Protein AF-A0A1Q3HUP7-F1 (afdb_monomer)

Secondary structure (DSSP, 8-state):
----------SSSSSSSS--------------HHHHHHHHHHHHHHHHHHHHHHHHHHHHHHHHHT----S---------PPPPGGGSBPTTTSSB--SHHHHHHS-SSTT--S-HHHHHHHHHHHHHHHHHS--S-TTSTT---HHHHTTS-HHHHHHHHHHHHHHHHHHHHHHHHHHTTSPPTTHHHHHHHHHHHHHHHHHHHHHHTSTT-TTS--

Mean predicted aligned error: 17.46 Å

Foldseek 3Di:
DDDDDDDDDDDPPPPPPPDPPDPPDPPPPDDPVVVVVVVVVVVVVVVVVVVVVVVVVVVVVVVVVPDDDDDDDPPPPPPPPPDDQQPDAQPVPRHGDDDQCSQQVGDPFPQWDGGNVVLVVLVVVLVVLVVPQDAQDPVCRPDPDPVSLLPRALVSLVSNLVSLVVSLVSLQVCCCNTRVVDADDCRVVVNVVSVVVSVVSVVSNCNCCDPPHPRHDD

Structure (mmCIF, N/CA/C/O backbone):
data_AF-A0A1Q3HUP7-F1
#
_entry.id   AF-A0A1Q3HUP7-F1
#
loop_
_atom_site.group_PDB
_atom_site.id
_atom_site.type_symbol
_atom_site.label_atom_id
_atom_site.label_alt_id
_atom_site.label_comp_id
_atom_site.label_asym_id
_atom_site.label_entity_id
_atom_site.label_seq_id
_atom_site.pdbx_PDB_ins_code
_atom_site.Cartn_x
_atom_site.Cartn_y
_atom_site.Cartn_z
_atom_site.occupancy
_atom_site.B_iso_or_equiv
_atom_site.auth_seq_id
_atom_site.auth_comp_id
_atom_site.auth_asym_id
_atom_site.auth_atom_id
_atom_site.pdbx_PDB_model_num
ATOM 1 N N . MET A 1 1 ? -22.821 -85.556 39.504 1.00 35.84 1 MET A N 1
ATOM 2 C CA . MET A 1 1 ? -22.571 -86.925 38.999 1.00 35.84 1 MET A CA 1
ATOM 3 C C . MET A 1 1 ? -22.785 -86.860 37.494 1.00 35.84 1 MET A C 1
ATOM 5 O O . MET A 1 1 ? -23.848 -86.398 37.120 1.00 35.84 1 MET A O 1
ATOM 9 N N . ALA A 1 2 ? -21.884 -87.173 36.571 1.00 37.31 2 ALA A N 1
ATOM 10 C CA . ALA A 1 2 ? -20.517 -87.689 36.554 1.00 37.31 2 ALA A CA 1
ATOM 11 C C . ALA A 1 2 ? -19.933 -87.253 35.179 1.00 37.31 2 ALA A C 1
ATOM 13 O O . ALA A 1 2 ? -20.685 -87.149 34.214 1.00 37.31 2 ALA A O 1
ATOM 14 N N . GLU A 1 3 ? -18.715 -86.711 35.124 1.00 45.28 3 GLU A N 1
ATOM 15 C CA . GLU A 1 3 ? -17.538 -87.293 34.440 1.00 45.28 3 GLU A CA 1
ATOM 16 C C . GLU A 1 3 ? -17.834 -88.238 33.261 1.00 45.28 3 GLU A C 1
ATOM 18 O O . GLU A 1 3 ? -18.535 -89.223 33.438 1.00 45.28 3 GLU A O 1
ATOM 23 N N . PHE A 1 4 ? -17.264 -87.951 32.080 1.00 39.00 4 PHE A N 1
ATOM 24 C CA . PHE A 1 4 ? -16.313 -88.819 31.357 1.00 39.00 4 PHE A CA 1
ATOM 25 C C . PHE A 1 4 ? -15.921 -88.175 30.006 1.00 39.00 4 PHE A C 1
ATOM 27 O O . PHE A 1 4 ? -16.734 -88.048 29.094 1.00 39.00 4 PHE A O 1
ATOM 34 N N . LEU A 1 5 ? -14.645 -87.794 29.868 1.00 51.97 5 LEU A N 1
ATOM 35 C CA . LEU A 1 5 ? -13.962 -87.724 28.565 1.00 51.97 5 LEU A CA 1
ATOM 36 C C . LEU A 1 5 ? -13.761 -89.161 28.046 1.00 51.97 5 LEU A C 1
ATOM 38 O O . LEU A 1 5 ? -13.628 -90.077 28.863 1.00 51.97 5 LEU A O 1
ATOM 42 N N . PRO A 1 6 ? -13.605 -89.371 26.725 1.00 51.69 6 PRO A N 1
ATOM 43 C CA . PRO A 1 6 ? -12.233 -89.630 26.280 1.00 51.69 6 PRO A CA 1
ATOM 44 C C . PRO A 1 6 ? -11.864 -89.148 24.860 1.00 51.69 6 PRO A C 1
ATOM 46 O O . PRO A 1 6 ? -12.624 -89.253 23.907 1.00 51.69 6 PRO A O 1
ATOM 49 N N . ARG A 1 7 ? -10.598 -88.711 24.763 1.00 54.69 7 ARG A N 1
ATOM 50 C CA . ARG A 1 7 ? -9.591 -89.021 23.724 1.00 54.69 7 ARG A CA 1
ATOM 51 C C . ARG A 1 7 ? -10.040 -89.092 22.256 1.00 54.69 7 ARG A C 1
ATOM 53 O O . ARG A 1 7 ? -10.449 -90.157 21.815 1.00 54.69 7 ARG A O 1
ATOM 60 N N . VAL A 1 8 ? -9.640 -88.086 21.469 1.00 50.94 8 VAL A N 1
ATOM 61 C CA . VAL A 1 8 ? -8.899 -88.314 20.210 1.00 50.94 8 VAL A CA 1
ATOM 62 C C . VAL A 1 8 ? -7.911 -87.156 19.974 1.00 50.94 8 VAL A C 1
ATOM 64 O O . VAL A 1 8 ? -8.276 -86.080 19.518 1.00 50.94 8 VAL A O 1
ATOM 67 N N . GLY A 1 9 ? -6.640 -87.371 20.303 1.00 47.38 9 GLY A N 1
ATOM 68 C CA . GLY A 1 9 ? -5.508 -86.840 19.527 1.00 47.38 9 GLY A CA 1
ATOM 69 C C . GLY A 1 9 ? -4.818 -88.046 18.867 1.00 47.38 9 GLY A C 1
ATOM 70 O O . GLY A 1 9 ? -5.096 -89.159 19.324 1.00 47.38 9 GLY A O 1
ATOM 71 N N . PRO A 1 10 ? -3.931 -87.915 17.856 1.00 54.53 10 PRO A N 1
ATOM 72 C CA . PRO A 1 10 ? -3.189 -86.727 17.426 1.00 54.53 10 PRO A CA 1
ATOM 73 C C . PRO A 1 10 ? -3.008 -86.663 15.882 1.00 54.53 10 PRO A C 1
ATOM 75 O O . PRO A 1 10 ? -2.106 -87.286 15.332 1.00 54.53 10 PRO A O 1
ATOM 78 N N . LEU A 1 11 ? -3.828 -85.901 15.152 1.00 49.84 11 LEU A N 1
ATOM 79 C CA . LEU A 1 11 ? -3.657 -85.717 13.691 1.00 49.84 11 LEU A CA 1
ATOM 80 C C . LEU A 1 11 ? -3.592 -84.243 13.261 1.00 49.84 11 LEU A C 1
ATOM 82 O O . LEU A 1 11 ? -3.769 -83.918 12.095 1.00 49.84 11 LEU A O 1
ATOM 86 N N . LEU A 1 12 ? -3.286 -83.345 14.203 1.00 53.88 12 LEU A N 1
ATOM 87 C CA . LEU A 1 12 ? -3.111 -81.906 13.955 1.00 53.88 12 LEU A CA 1
ATOM 88 C C . LEU A 1 12 ? -1.767 -81.376 14.489 1.00 53.88 12 LEU A C 1
ATOM 90 O O . LEU A 1 12 ? -1.659 -80.220 14.872 1.00 53.88 12 LEU A O 1
ATOM 94 N N . VAL A 1 13 ? -0.734 -82.225 14.531 1.00 54.22 13 VAL A N 1
ATOM 95 C CA . VAL A 1 13 ? 0.646 -81.820 14.891 1.00 54.22 13 VAL A CA 1
ATOM 96 C C . VAL A 1 13 ? 1.595 -81.876 13.676 1.00 54.22 13 VAL A C 1
ATOM 98 O O . VAL A 1 13 ? 2.718 -81.393 13.735 1.00 54.22 13 VAL A O 1
ATOM 101 N N . GLY A 1 14 ? 1.140 -82.391 12.527 1.00 51.12 14 GLY A N 1
ATOM 102 C CA . GLY A 1 14 ? 1.972 -82.565 11.325 1.00 51.12 14 GLY A CA 1
ATOM 103 C C . GLY A 1 14 ? 1.943 -81.427 10.296 1.00 51.12 14 GLY A C 1
ATOM 104 O O . GLY A 1 14 ? 2.691 -81.495 9.330 1.00 51.12 14 GLY A O 1
ATOM 105 N N . LEU A 1 15 ? 1.105 -80.394 10.465 1.00 50.06 15 LEU A N 1
ATOM 106 C CA . LEU A 1 15 ? 0.883 -79.359 9.433 1.00 50.06 15 LEU A CA 1
ATOM 107 C C . LEU A 1 15 ? 1.392 -77.953 9.805 1.00 50.06 15 LEU A C 1
ATOM 109 O O . LEU A 1 15 ? 1.093 -76.989 9.111 1.00 50.06 15 LEU A O 1
ATOM 113 N N . VAL A 1 16 ? 2.185 -77.838 10.878 1.00 54.28 16 VAL A N 1
ATOM 114 C CA . VAL A 1 16 ? 2.839 -76.582 11.314 1.00 54.28 16 VAL A CA 1
ATOM 115 C C . VAL A 1 16 ? 4.356 -76.592 11.036 1.00 54.28 16 VAL A C 1
ATOM 117 O O . VAL A 1 16 ? 5.018 -75.570 11.157 1.00 54.28 16 VAL A O 1
ATOM 120 N N . LEU A 1 17 ? 4.923 -77.719 10.583 1.00 54.28 17 LEU A N 1
ATOM 121 C CA . LEU A 1 17 ? 6.371 -77.881 10.352 1.00 54.28 17 LEU A CA 1
ATOM 122 C C . LEU A 1 17 ? 6.819 -77.724 8.885 1.00 54.28 17 LEU A C 1
ATOM 124 O O . LEU A 1 17 ? 7.957 -78.046 8.561 1.00 54.28 17 LEU A O 1
ATOM 128 N N . LEU A 1 18 ? 5.957 -77.225 7.993 1.00 54.12 18 LEU A N 1
ATOM 129 C CA . LEU A 1 18 ? 6.288 -77.014 6.571 1.00 54.12 18 LEU A CA 1
ATOM 130 C C . LEU A 1 18 ? 6.052 -75.578 6.081 1.00 54.12 18 LEU A C 1
ATOM 132 O O . LEU A 1 18 ? 5.969 -75.344 4.878 1.00 54.12 18 LEU A O 1
ATOM 136 N N . TYR A 1 19 ? 6.002 -74.605 6.993 1.00 47.22 19 TYR A N 1
ATOM 137 C CA . TYR A 1 19 ? 6.124 -73.197 6.625 1.00 47.22 19 TYR A CA 1
ATOM 138 C C . TYR A 1 19 ? 7.375 -72.616 7.289 1.00 47.22 19 TYR A C 1
ATOM 140 O O . TYR A 1 19 ? 7.382 -72.426 8.507 1.00 47.22 19 TYR A O 1
ATOM 148 N N . PRO A 1 20 ? 8.463 -72.360 6.545 1.00 48.91 20 PRO A N 1
ATOM 149 C CA . PRO A 1 20 ? 9.558 -71.578 7.082 1.00 48.91 20 PRO A CA 1
ATOM 150 C C . PRO A 1 20 ? 9.054 -70.144 7.282 1.00 48.91 20 PRO A C 1
ATOM 152 O O . PRO A 1 20 ? 8.960 -69.358 6.342 1.00 48.91 20 PRO A O 1
ATOM 155 N N . SER A 1 21 ? 8.732 -69.798 8.526 1.00 51.31 21 SER A N 1
ATOM 156 C CA . SER A 1 21 ? 8.650 -68.414 8.993 1.00 51.31 21 SER A CA 1
ATOM 157 C C . SER A 1 21 ? 10.051 -67.804 8.960 1.00 51.31 21 SER A C 1
ATOM 159 O O . SER A 1 21 ? 10.708 -67.712 9.989 1.00 51.31 21 SER A O 1
ATOM 161 N N . SER A 1 22 ? 10.550 -67.456 7.773 1.00 49.75 22 SER A N 1
ATOM 162 C CA . SER A 1 22 ? 11.742 -66.619 7.638 1.00 49.75 22 SER A CA 1
ATOM 163 C C . SER A 1 22 ? 11.848 -66.028 6.233 1.00 49.75 22 SER A C 1
ATOM 165 O O . SER A 1 22 ? 12.535 -66.545 5.358 1.00 49.75 22 SER A O 1
ATOM 167 N N . THR A 1 23 ? 11.179 -64.896 6.030 1.00 49.72 23 THR A N 1
ATOM 168 C CA . THR A 1 23 ? 11.645 -63.864 5.092 1.00 49.72 23 THR A CA 1
ATOM 169 C C . THR A 1 23 ? 11.880 -62.561 5.853 1.00 49.72 23 THR A C 1
ATOM 171 O O . THR A 1 23 ? 11.520 -61.486 5.389 1.00 49.72 23 THR A O 1
ATOM 174 N N . ALA A 1 24 ? 12.460 -62.647 7.052 1.00 52.00 24 ALA A N 1
ATOM 175 C CA . ALA A 1 24 ? 13.285 -61.557 7.545 1.00 52.00 24 ALA A CA 1
ATOM 176 C C . ALA A 1 24 ? 14.653 -61.769 6.887 1.00 52.00 24 ALA A C 1
ATOM 178 O O . ALA A 1 24 ? 15.444 -62.606 7.321 1.00 52.00 24 ALA A O 1
ATOM 179 N N . GLY A 1 25 ? 14.871 -61.105 5.748 1.00 47.88 25 GLY A N 1
ATOM 180 C CA . GLY A 1 25 ? 16.223 -60.942 5.219 1.00 47.88 25 GLY A CA 1
ATOM 181 C C . GLY A 1 25 ? 17.093 -60.230 6.262 1.00 47.88 25 GLY A C 1
ATOM 182 O O . GLY A 1 25 ? 16.542 -59.650 7.198 1.00 47.88 25 GLY A O 1
ATOM 183 N N . PRO A 1 26 ? 18.430 -60.275 6.142 1.00 53.97 26 PRO A N 1
ATOM 184 C CA . PRO A 1 26 ? 19.286 -59.500 7.028 1.00 53.97 26 PRO A CA 1
ATOM 185 C C . PRO A 1 26 ? 18.821 -58.047 6.943 1.00 53.97 26 PRO A C 1
ATOM 187 O O . PRO A 1 26 ? 18.838 -57.476 5.852 1.00 53.97 26 PRO A O 1
ATOM 190 N N . ASP A 1 27 ? 18.326 -57.505 8.058 1.00 51.56 27 ASP A N 1
ATOM 191 C CA . ASP A 1 27 ? 18.015 -56.088 8.196 1.00 51.56 27 ASP A CA 1
ATOM 192 C C . ASP A 1 27 ? 19.341 -55.378 7.938 1.00 51.56 27 ASP A C 1
ATOM 194 O O . ASP A 1 27 ? 20.262 -55.384 8.756 1.00 51.56 27 ASP A O 1
ATOM 198 N N . ILE A 1 28 ? 19.518 -54.929 6.698 1.00 52.31 28 ILE A N 1
ATOM 199 C CA . ILE A 1 28 ? 20.653 -54.110 6.337 1.00 52.31 28 ILE A CA 1
ATOM 200 C C . ILE A 1 28 ? 20.414 -52.839 7.137 1.00 52.31 28 ILE A C 1
ATOM 202 O O . ILE A 1 28 ? 19.410 -52.170 6.897 1.00 52.31 28 ILE A O 1
ATOM 206 N N . ASP A 1 29 ? 21.332 -52.527 8.052 1.00 60.12 29 ASP A N 1
ATOM 207 C CA . ASP A 1 29 ? 21.513 -51.234 8.728 1.00 60.12 29 ASP A CA 1
ATOM 208 C C . ASP A 1 29 ? 21.791 -50.134 7.677 1.00 60.12 29 ASP A C 1
ATOM 210 O O . ASP A 1 29 ? 22.830 -49.473 7.628 1.00 60.12 29 ASP A O 1
ATOM 214 N N . ARG A 1 30 ? 20.883 -49.992 6.714 1.00 62.62 30 ARG A N 1
ATOM 215 C CA . ARG A 1 30 ? 20.964 -49.057 5.611 1.00 62.62 30 ARG A CA 1
ATOM 216 C C . ARG A 1 30 ? 20.338 -47.787 6.129 1.00 62.62 30 ARG A C 1
ATOM 218 O O . ARG A 1 30 ? 19.116 -47.658 6.181 1.00 62.62 30 ARG A O 1
ATOM 225 N N . ARG A 1 31 ? 21.208 -46.853 6.514 1.00 70.44 31 ARG A N 1
ATOM 226 C CA . ARG A 1 31 ? 20.829 -45.455 6.693 1.00 70.44 31 ARG A CA 1
ATOM 227 C C . ARG A 1 31 ? 20.019 -45.045 5.458 1.00 70.44 31 ARG A C 1
ATOM 229 O O . ARG A 1 31 ? 20.527 -45.184 4.343 1.00 70.44 31 ARG A O 1
ATOM 236 N N . PRO A 1 32 ? 18.756 -44.628 5.620 1.00 80.50 32 PRO A N 1
ATOM 237 C CA . PRO A 1 32 ? 17.967 -44.207 4.480 1.00 80.50 32 PRO A CA 1
ATOM 238 C C . PRO A 1 32 ? 18.632 -43.004 3.807 1.00 80.50 32 PRO A C 1
ATOM 240 O O . PRO A 1 32 ? 19.025 -42.062 4.493 1.00 80.50 32 PRO A O 1
ATOM 243 N N . GLU A 1 33 ? 18.712 -43.005 2.478 1.00 74.62 33 GLU A N 1
ATOM 244 C CA . GLU A 1 33 ? 19.382 -41.941 1.706 1.00 74.62 33 GLU A CA 1
ATOM 245 C C . GLU A 1 33 ? 18.797 -40.543 1.980 1.00 74.62 33 GLU A C 1
ATOM 247 O O . GLU A 1 33 ? 19.494 -39.536 1.878 1.00 74.62 33 GLU A O 1
ATOM 252 N N . TRP A 1 34 ? 17.530 -40.463 2.408 1.00 79.75 34 TRP A N 1
ATOM 253 C CA . TRP A 1 34 ? 16.906 -39.196 2.800 1.00 79.75 34 TRP A CA 1
ATOM 254 C C . TRP A 1 34 ? 17.557 -38.560 4.035 1.00 79.75 34 TRP A C 1
ATOM 256 O O . TRP A 1 34 ? 17.508 -37.342 4.172 1.00 79.75 34 TRP A O 1
ATOM 266 N N . VAL A 1 35 ? 18.183 -39.347 4.916 1.00 81.12 35 VAL A N 1
ATOM 267 C CA . VAL A 1 35 ? 18.869 -38.830 6.109 1.00 81.12 35 VAL A CA 1
ATOM 268 C C . VAL A 1 35 ? 20.184 -38.147 5.721 1.00 81.12 35 VAL A C 1
ATOM 270 O O . VAL A 1 35 ? 20.564 -37.147 6.329 1.00 81.12 35 VAL A O 1
ATOM 273 N N . ASP A 1 36 ? 20.876 -38.658 4.700 1.00 81.00 36 ASP A N 1
ATOM 274 C CA . ASP A 1 36 ? 22.053 -37.997 4.126 1.00 81.00 36 ASP A CA 1
ATOM 275 C C . ASP A 1 36 ? 21.637 -36.733 3.359 1.00 81.00 36 ASP A C 1
ATOM 277 O O . ASP A 1 36 ? 22.177 -35.656 3.609 1.00 81.00 36 ASP A O 1
ATOM 281 N N . ALA A 1 37 ? 20.587 -36.822 2.535 1.00 78.25 37 ALA A N 1
ATOM 282 C CA . ALA A 1 37 ? 20.042 -35.675 1.805 1.00 78.25 37 ALA A CA 1
ATOM 283 C C . ALA A 1 37 ? 19.541 -34.552 2.735 1.00 78.25 37 ALA A C 1
ATOM 285 O O . ALA A 1 37 ? 19.707 -33.368 2.436 1.00 78.25 37 ALA A O 1
ATOM 286 N N . GLN A 1 38 ? 18.957 -34.904 3.883 1.00 84.00 38 GLN A N 1
ATOM 287 C CA . GLN A 1 38 ? 18.556 -33.935 4.899 1.00 84.00 38 GLN A CA 1
ATOM 288 C C . GLN A 1 38 ? 19.772 -33.246 5.531 1.00 84.00 38 GLN A C 1
ATOM 290 O O . GLN A 1 38 ? 19.764 -32.025 5.689 1.00 84.00 38 GLN A O 1
ATOM 295 N N . GLY A 1 39 ? 20.829 -34.001 5.843 1.00 82.56 39 GLY A N 1
ATOM 296 C CA . GLY A 1 39 ? 22.074 -33.437 6.365 1.00 82.56 39 GLY A CA 1
ATOM 297 C C . GLY A 1 39 ? 22.732 -32.460 5.387 1.00 82.56 39 GLY A C 1
ATOM 298 O O . GLY A 1 39 ? 23.178 -31.387 5.790 1.00 82.56 39 GLY A O 1
ATOM 299 N N . GLU A 1 40 ? 22.733 -32.783 4.092 1.00 89.56 40 GLU A N 1
ATOM 300 C CA . GLU A 1 40 ? 23.235 -31.884 3.046 1.00 89.56 40 GLU A CA 1
ATOM 301 C C . GLU A 1 40 ? 22.392 -30.610 2.908 1.00 89.56 40 GLU A C 1
ATOM 303 O O . GLU A 1 40 ? 22.936 -29.521 2.720 1.00 89.56 40 GLU A O 1
ATOM 308 N N . TYR A 1 41 ? 21.067 -30.720 3.024 1.00 81.06 41 TYR A N 1
ATOM 309 C CA . TYR A 1 41 ? 20.173 -29.564 2.993 1.00 81.06 41 TYR A CA 1
ATOM 310 C C . TYR A 1 41 ? 20.406 -28.632 4.190 1.00 81.06 41 TYR A C 1
ATOM 312 O O . TYR A 1 41 ? 20.529 -27.418 4.022 1.00 81.06 41 TYR A O 1
ATOM 320 N N . GLU A 1 42 ? 20.541 -29.193 5.392 1.00 89.00 42 GLU A N 1
ATOM 321 C CA . GLU A 1 42 ? 20.861 -28.430 6.601 1.00 89.00 42 GLU A CA 1
ATOM 322 C C . GLU A 1 42 ? 22.248 -27.771 6.520 1.00 89.00 42 GLU A C 1
ATOM 324 O O . GLU A 1 42 ? 22.413 -26.637 6.975 1.00 89.00 42 GLU A O 1
ATOM 329 N N . ALA A 1 43 ? 23.230 -28.429 5.894 1.00 91.50 43 ALA A N 1
ATOM 330 C CA . ALA A 1 43 ? 24.548 -27.848 5.646 1.00 91.50 43 ALA A CA 1
ATOM 331 C C . ALA A 1 43 ? 24.477 -26.637 4.700 1.00 91.50 43 ALA A C 1
ATOM 333 O O . ALA A 1 43 ? 25.031 -25.586 5.020 1.00 91.50 43 ALA A O 1
ATOM 334 N N . ARG A 1 44 ? 23.724 -26.737 3.595 1.00 89.06 44 ARG A N 1
ATOM 335 C CA . ARG A 1 44 ? 23.509 -25.610 2.665 1.00 89.06 44 ARG A CA 1
ATOM 336 C C . ARG A 1 44 ? 22.788 -24.442 3.331 1.00 89.06 44 ARG A C 1
ATOM 338 O O . ARG A 1 44 ? 23.134 -23.291 3.095 1.00 89.06 44 ARG A O 1
ATOM 345 N N . LEU A 1 45 ? 21.805 -24.716 4.191 1.00 88.12 45 LEU A N 1
ATOM 346 C CA . LEU A 1 45 ? 21.124 -23.659 4.944 1.00 88.12 45 LEU A CA 1
ATOM 347 C C . LEU A 1 45 ? 22.069 -22.923 5.901 1.00 88.12 45 LEU A C 1
ATOM 349 O O . LEU A 1 45 ? 21.942 -21.710 6.064 1.00 88.12 45 LEU A O 1
ATOM 353 N N . ARG A 1 46 ? 23.022 -23.629 6.522 1.00 89.81 46 ARG A N 1
ATOM 354 C CA . ARG A 1 46 ? 24.049 -22.993 7.362 1.00 89.81 46 ARG A CA 1
ATOM 355 C C . ARG A 1 46 ? 25.004 -22.134 6.544 1.00 89.81 46 ARG A C 1
ATOM 357 O O . ARG A 1 46 ? 25.269 -21.011 6.956 1.00 89.81 46 ARG A O 1
ATOM 364 N N . GLU A 1 47 ? 25.448 -22.624 5.391 1.00 91.88 47 GLU A N 1
ATOM 365 C CA . GLU A 1 47 ? 26.304 -21.873 4.467 1.00 91.88 47 GLU A CA 1
ATOM 366 C C . GLU A 1 47 ? 25.629 -20.568 4.017 1.00 91.88 47 GLU A C 1
ATOM 368 O O . GLU A 1 47 ? 26.200 -19.491 4.169 1.00 91.88 47 GLU A O 1
ATOM 373 N N . VAL A 1 48 ? 24.359 -20.634 3.600 1.00 91.06 48 VAL A N 1
ATOM 374 C CA . VAL A 1 48 ? 23.566 -19.447 3.230 1.00 91.06 48 VAL A CA 1
ATOM 375 C C . VAL A 1 48 ? 23.396 -18.485 4.412 1.00 91.06 48 VAL A C 1
ATOM 377 O O . VAL A 1 48 ? 23.467 -17.268 4.243 1.00 91.06 48 VAL A O 1
ATOM 380 N N . ALA A 1 49 ? 23.187 -18.997 5.628 1.00 88.12 49 ALA A N 1
ATOM 381 C CA . ALA A 1 49 ? 23.062 -18.162 6.824 1.00 88.12 49 ALA A CA 1
ATOM 382 C C . ALA A 1 49 ? 24.387 -17.491 7.235 1.00 88.12 49 ALA A C 1
ATOM 384 O O . ALA A 1 49 ? 24.383 -16.425 7.856 1.00 88.12 49 ALA A O 1
ATOM 385 N N . GLU A 1 50 ? 25.529 -18.104 6.934 1.00 91.81 50 GLU A N 1
ATOM 386 C CA . GLU A 1 50 ? 26.854 -17.511 7.134 1.00 91.81 50 GLU A CA 1
ATOM 387 C C . GLU A 1 50 ? 27.171 -16.474 6.057 1.00 91.81 50 GLU A C 1
ATOM 389 O O . GLU A 1 50 ? 27.628 -15.380 6.386 1.00 91.81 50 GLU A O 1
ATOM 394 N N . GLU A 1 51 ? 26.838 -16.756 4.798 1.00 87.50 51 GLU A N 1
ATOM 395 C CA . GLU A 1 51 ? 26.985 -15.806 3.695 1.00 87.50 51 GLU A CA 1
ATOM 396 C C . GLU A 1 51 ? 26.110 -14.563 3.910 1.00 87.50 51 GLU A C 1
ATOM 398 O O . GLU A 1 51 ? 26.592 -13.436 3.804 1.00 87.50 51 GLU A O 1
ATOM 403 N N . SER A 1 52 ? 24.856 -14.750 4.335 1.00 77.62 52 SER A N 1
ATOM 404 C CA . SER A 1 52 ? 23.960 -13.644 4.686 1.00 77.62 52 SER A CA 1
ATOM 405 C C . SER A 1 52 ? 24.493 -12.805 5.848 1.00 77.62 52 SER A C 1
ATOM 407 O O . SER A 1 52 ? 24.333 -11.586 5.825 1.00 77.62 52 SER A O 1
ATOM 409 N N . ARG A 1 53 ? 25.117 -13.424 6.861 1.00 86.81 53 ARG A N 1
ATOM 410 C CA . ARG A 1 53 ? 25.747 -12.691 7.973 1.00 86.81 53 ARG A CA 1
ATOM 411 C C . ARG A 1 53 ? 26.954 -11.894 7.507 1.00 86.81 53 ARG A C 1
ATOM 413 O O . ARG A 1 53 ? 27.066 -10.724 7.846 1.00 86.81 53 ARG A O 1
ATOM 420 N N . ARG A 1 54 ? 27.809 -12.493 6.680 1.00 88.75 54 ARG A N 1
ATOM 421 C CA . ARG A 1 54 ? 28.971 -11.811 6.107 1.00 88.75 54 ARG A CA 1
ATOM 422 C C . ARG A 1 54 ? 28.559 -10.607 5.259 1.00 88.75 54 ARG A C 1
ATOM 424 O O . ARG A 1 54 ? 29.191 -9.561 5.340 1.00 88.75 54 ARG A O 1
ATOM 431 N N . LEU A 1 55 ? 27.489 -10.750 4.482 1.00 84.50 55 LEU A N 1
ATOM 432 C CA . LEU A 1 55 ? 26.961 -9.679 3.641 1.00 84.50 55 LEU A CA 1
ATOM 433 C C . LEU A 1 55 ? 26.330 -8.552 4.477 1.00 84.50 55 LEU A C 1
ATOM 435 O O . LEU A 1 55 ? 26.488 -7.384 4.135 1.00 84.50 55 LEU A O 1
ATOM 439 N N . MET A 1 56 ? 25.690 -8.886 5.604 1.00 78.88 56 MET A N 1
ATOM 440 C CA . MET A 1 56 ? 25.230 -7.899 6.591 1.00 78.88 56 MET A CA 1
ATOM 441 C C . MET A 1 56 ? 26.394 -7.149 7.245 1.00 78.88 56 MET A C 1
ATOM 443 O O . MET A 1 56 ? 26.355 -5.927 7.306 1.00 78.88 56 MET A O 1
ATOM 447 N N . GLU A 1 57 ? 27.453 -7.842 7.669 1.00 84.62 57 GLU A N 1
ATOM 448 C CA . GLU A 1 57 ? 28.644 -7.199 8.248 1.00 84.62 57 GLU A CA 1
ATOM 449 C C . GLU A 1 57 ? 29.370 -6.290 7.240 1.00 84.62 57 GLU A C 1
ATOM 451 O O . GLU A 1 57 ? 29.907 -5.245 7.608 1.00 84.62 57 GLU A O 1
ATOM 456 N N . GLU A 1 58 ? 29.399 -6.667 5.958 1.00 78.31 58 GLU A N 1
ATOM 457 C CA . GLU A 1 58 ? 29.974 -5.842 4.890 1.00 78.31 58 GLU A CA 1
ATOM 458 C C . GLU A 1 58 ? 29.116 -4.602 4.598 1.00 78.31 58 GLU A C 1
ATOM 460 O O . GLU A 1 58 ? 29.661 -3.512 4.409 1.00 78.31 58 GLU A O 1
ATOM 465 N N . PHE A 1 59 ? 27.788 -4.747 4.623 1.00 73.62 59 PHE A N 1
ATOM 466 C CA . PHE A 1 59 ? 26.848 -3.634 4.496 1.00 73.62 59 PHE A CA 1
ATOM 467 C C . PHE A 1 59 ? 26.954 -2.658 5.678 1.00 73.62 59 PHE A C 1
ATOM 469 O O . PHE A 1 59 ? 27.084 -1.456 5.463 1.00 73.62 59 PHE A O 1
ATOM 476 N N . GLU A 1 60 ? 26.990 -3.163 6.914 1.00 70.88 60 GLU A N 1
ATOM 477 C CA . GLU A 1 60 ? 27.172 -2.349 8.126 1.00 70.88 60 GLU A CA 1
ATOM 478 C C . GLU A 1 60 ? 28.523 -1.618 8.127 1.00 70.8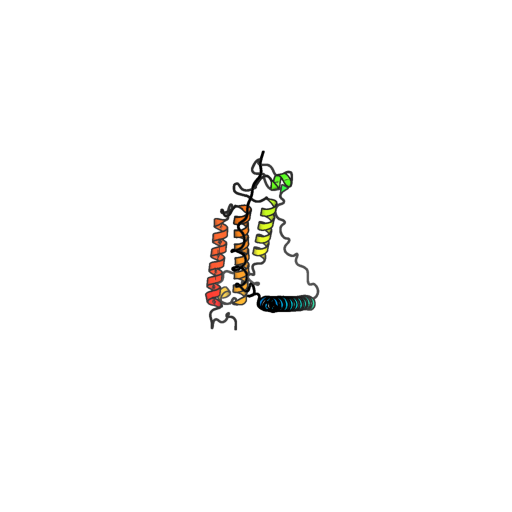8 60 GLU A C 1
ATOM 480 O O . GLU A 1 60 ? 28.610 -0.460 8.536 1.00 70.88 60 GLU A O 1
ATOM 485 N N . ARG A 1 61 ? 29.590 -2.255 7.624 1.00 69.19 61 ARG A N 1
ATOM 486 C CA . ARG A 1 61 ? 30.898 -1.603 7.479 1.00 69.19 61 ARG A CA 1
ATOM 487 C C . ARG A 1 61 ? 30.871 -0.486 6.438 1.00 69.19 61 ARG A C 1
ATOM 489 O O . ARG A 1 61 ? 31.442 0.567 6.698 1.00 69.19 61 ARG A O 1
ATOM 496 N N . GLN A 1 62 ? 30.212 -0.691 5.295 1.00 58.00 62 GLN A N 1
ATOM 497 C CA . GLN A 1 62 ? 30.030 0.370 4.296 1.00 58.00 62 GLN A CA 1
ATOM 498 C C . GLN A 1 62 ? 29.223 1.542 4.863 1.00 58.00 62 GLN A C 1
ATOM 500 O O . GLN A 1 62 ? 29.592 2.689 4.636 1.00 58.00 62 GLN A O 1
ATOM 505 N N . GLU A 1 63 ? 28.178 1.273 5.649 1.00 55.31 63 GLU A N 1
ATOM 506 C CA . GLU A 1 63 ? 27.397 2.322 6.311 1.00 55.31 63 GLU A CA 1
ATOM 507 C C . GLU A 1 63 ? 28.235 3.109 7.335 1.00 55.31 63 GLU A C 1
ATOM 509 O O . GLU A 1 63 ? 28.112 4.328 7.424 1.00 55.31 63 GLU A O 1
ATOM 514 N N . ALA A 1 64 ? 29.131 2.439 8.067 1.00 58.03 64 ALA A N 1
ATOM 515 C CA . ALA A 1 64 ? 30.014 3.076 9.045 1.00 58.03 64 ALA A CA 1
ATOM 516 C C . ALA A 1 64 ? 31.188 3.855 8.415 1.00 58.03 64 ALA A C 1
ATOM 518 O O . ALA A 1 64 ? 31.670 4.819 9.012 1.00 58.03 64 ALA A O 1
ATOM 519 N N . GLU A 1 65 ? 31.664 3.448 7.236 1.00 54.56 65 GLU A N 1
ATOM 520 C CA . GLU A 1 65 ? 32.794 4.081 6.541 1.00 54.56 65 GLU A CA 1
ATOM 521 C C . GLU A 1 65 ? 32.363 5.291 5.686 1.00 54.56 65 GLU A C 1
ATOM 523 O O . GLU A 1 65 ? 33.170 6.189 5.452 1.00 54.56 65 GLU A O 1
ATOM 528 N N . ASP A 1 66 ? 31.078 5.387 5.318 1.00 47.00 66 ASP A N 1
ATOM 529 C CA . ASP A 1 66 ? 30.490 6.534 4.597 1.00 47.00 66 ASP A CA 1
ATOM 530 C C . ASP A 1 66 ? 29.934 7.635 5.540 1.00 47.00 66 ASP A C 1
ATOM 532 O O . ASP A 1 66 ? 29.227 8.557 5.118 1.00 47.00 66 ASP A O 1
ATOM 536 N N . VAL A 1 67 ? 30.273 7.584 6.838 1.00 44.38 67 VAL A N 1
ATOM 537 C CA . VAL A 1 67 ? 29.936 8.630 7.821 1.00 44.38 67 VAL A CA 1
ATOM 538 C C . VAL A 1 67 ? 30.872 9.834 7.659 1.00 44.38 67 VAL A C 1
ATOM 540 O O . VAL A 1 67 ? 31.916 9.955 8.301 1.00 44.38 67 VAL A O 1
ATOM 543 N N . VAL A 1 68 ? 30.467 10.775 6.809 1.00 43.88 68 VAL A N 1
ATOM 544 C CA . VAL A 1 68 ? 30.972 12.157 6.810 1.00 43.88 68 VAL A CA 1
ATOM 545 C C . VAL A 1 68 ? 30.385 12.899 8.033 1.00 43.88 68 VAL A C 1
ATOM 547 O O . VAL A 1 68 ? 29.189 12.749 8.289 1.00 43.88 68 VAL A O 1
ATOM 550 N N . PRO A 1 69 ? 31.152 13.704 8.804 1.00 50.75 69 PRO A N 1
ATOM 551 C CA . PRO A 1 69 ? 30.635 14.324 10.023 1.00 50.75 69 PRO A CA 1
ATOM 552 C C . PRO A 1 69 ? 29.660 15.477 9.736 1.00 50.75 69 PRO A C 1
ATOM 554 O O . PRO A 1 69 ? 30.012 16.434 9.048 1.00 50.75 69 PRO A O 1
ATOM 557 N N . ASP A 1 70 ? 28.467 15.347 10.321 1.00 47.94 70 ASP A N 1
ATOM 558 C CA . ASP A 1 70 ? 27.479 16.358 10.737 1.00 47.94 70 ASP A CA 1
ATOM 559 C C . ASP A 1 70 ? 27.481 17.716 9.998 1.00 47.94 70 ASP A C 1
ATOM 561 O O . ASP A 1 70 ? 28.187 18.663 10.354 1.00 47.94 70 ASP A O 1
ATOM 565 N N . ILE A 1 71 ? 26.583 17.842 9.017 1.00 41.78 71 ILE A N 1
ATOM 566 C CA . ILE A 1 71 ? 25.982 19.120 8.617 1.00 41.78 71 ILE A CA 1
ATOM 567 C C . ILE A 1 71 ? 24.496 18.989 8.933 1.00 41.78 71 ILE A C 1
ATOM 569 O O . ILE A 1 71 ? 23.793 18.257 8.242 1.00 41.78 71 ILE A O 1
ATOM 573 N N . ASP A 1 72 ? 24.090 19.667 10.009 1.00 35.75 72 ASP A N 1
ATOM 574 C CA . ASP A 1 72 ? 22.730 19.908 10.492 1.00 35.75 72 ASP A CA 1
ATOM 575 C C . ASP A 1 72 ? 21.708 18.824 10.140 1.00 35.75 72 ASP A C 1
ATOM 577 O O . ASP A 1 72 ? 21.121 18.807 9.057 1.00 35.75 72 ASP A O 1
ATOM 581 N N . SER A 1 73 ? 21.438 17.964 11.127 1.00 44.59 73 SER A N 1
ATOM 582 C CA . SER A 1 73 ? 20.222 17.158 11.192 1.00 44.59 73 SER A CA 1
ATOM 583 C C . SER A 1 73 ? 18.993 18.057 11.031 1.00 44.59 73 SER A C 1
ATOM 585 O O . SER A 1 73 ? 18.404 18.534 12.004 1.00 44.59 73 SER A O 1
ATOM 587 N N . ASP A 1 74 ? 18.590 18.265 9.781 1.00 39.56 74 ASP A N 1
ATOM 588 C CA . ASP A 1 74 ? 17.244 18.663 9.420 1.00 39.56 74 ASP A CA 1
ATOM 589 C C . ASP A 1 74 ? 16.323 17.669 10.137 1.00 39.56 74 ASP A C 1
ATOM 591 O O . ASP A 1 74 ? 16.517 16.453 10.000 1.00 39.56 74 ASP A O 1
ATOM 595 N N . PRO A 1 75 ? 15.373 18.128 10.968 1.00 41.81 75 PRO A N 1
ATOM 596 C CA . PRO A 1 75 ? 14.592 17.226 11.788 1.00 41.81 75 PRO A CA 1
ATOM 597 C C . PRO A 1 75 ? 13.872 16.275 10.845 1.00 41.81 75 PRO A C 1
ATOM 599 O O . PRO A 1 75 ? 13.000 16.701 10.083 1.00 41.81 75 PRO A O 1
ATOM 602 N N . VAL A 1 76 ? 14.262 14.995 10.899 1.00 40.88 76 VAL A N 1
ATOM 603 C CA . VAL A 1 76 ? 13.568 13.868 10.276 1.00 40.88 76 VAL A CA 1
ATOM 604 C C . VAL A 1 76 ? 12.095 14.139 10.481 1.00 40.88 76 VAL A C 1
ATOM 606 O O . VAL A 1 76 ? 11.642 14.121 11.626 1.00 40.88 76 VAL A O 1
ATOM 609 N N . ALA A 1 77 ? 11.412 14.530 9.398 1.00 37.81 77 ALA A N 1
ATOM 610 C CA . ALA A 1 77 ? 10.128 15.212 9.454 1.00 37.81 77 ALA A CA 1
ATOM 611 C C . ALA A 1 77 ? 9.256 14.537 10.505 1.00 37.81 77 ALA A C 1
ATOM 613 O O . ALA A 1 77 ? 8.828 13.397 10.289 1.00 37.81 77 ALA A O 1
ATOM 614 N N . ALA A 1 78 ? 9.097 15.214 11.654 1.00 36.88 78 ALA A N 1
ATOM 615 C CA . ALA A 1 78 ? 8.504 14.640 12.848 1.00 36.88 78 ALA A CA 1
ATOM 616 C C . ALA A 1 78 ? 7.248 13.904 12.408 1.00 36.88 78 ALA A C 1
ATOM 618 O O . ALA A 1 78 ? 6.345 14.509 11.816 1.00 36.88 78 ALA A O 1
ATOM 619 N N . VAL A 1 79 ? 7.238 12.578 12.579 1.00 41.41 79 VAL A N 1
ATOM 620 C CA . VAL A 1 79 ? 6.068 11.774 12.254 1.00 41.41 79 VAL A CA 1
ATOM 621 C C . VAL A 1 79 ? 4.947 12.417 13.042 1.00 41.41 79 VAL A C 1
ATOM 623 O O . VAL A 1 79 ? 4.962 12.359 14.266 1.00 41.41 79 VAL A O 1
ATOM 626 N N . THR A 1 80 ? 4.032 13.109 12.356 1.00 46.12 80 THR A N 1
ATOM 627 C CA . THR A 1 80 ? 2.879 13.701 13.021 1.00 46.12 80 THR A CA 1
ATOM 628 C C . THR A 1 80 ? 2.216 12.546 13.737 1.00 46.12 80 THR A C 1
ATOM 630 O O . THR A 1 80 ? 1.742 11.615 13.068 1.00 46.12 80 THR A O 1
ATOM 633 N N . ALA A 1 81 ? 2.326 12.553 15.068 1.00 53.72 81 ALA A N 1
ATOM 634 C CA . ALA A 1 81 ? 1.901 11.433 15.876 1.00 53.72 81 ALA A CA 1
ATOM 635 C C . ALA A 1 81 ? 0.442 11.153 15.505 1.00 53.72 81 ALA A C 1
ATOM 637 O O . ALA A 1 81 ? -0.332 12.112 15.368 1.00 53.72 81 ALA A O 1
ATOM 638 N N . PRO A 1 82 ? 0.074 9.887 15.239 1.00 63.16 82 PRO A N 1
ATOM 639 C CA . PRO A 1 82 ? -1.312 9.556 14.959 1.00 63.16 82 PRO A CA 1
ATOM 640 C C . PRO A 1 82 ? -2.191 10.160 16.053 1.00 63.16 82 PRO A C 1
ATOM 642 O O . PRO A 1 82 ? -1.790 10.212 17.218 1.00 63.16 82 PRO A O 1
ATOM 645 N N . THR A 1 83 ? -3.355 10.684 15.660 1.00 71.88 83 THR A N 1
ATOM 646 C CA . THR A 1 83 ? -4.280 11.311 16.605 1.00 71.88 83 THR A CA 1
ATOM 647 C C . THR A 1 83 ? -4.504 10.341 17.763 1.00 71.88 83 THR A C 1
ATOM 649 O O . THR A 1 83 ? -4.978 9.228 17.514 1.00 71.88 83 THR A O 1
ATOM 652 N N . PRO A 1 84 ? -4.150 10.724 19.001 1.00 85.19 84 PRO A N 1
ATOM 653 C CA . PRO A 1 84 ? -4.224 9.800 20.115 1.00 85.19 84 PRO A CA 1
ATOM 654 C C . PRO A 1 84 ? -5.643 9.279 20.328 1.00 85.19 84 PRO A C 1
ATOM 656 O O . PRO A 1 84 ? -6.611 10.008 20.098 1.00 85.19 84 PRO A O 1
ATOM 659 N N . TRP A 1 85 ? -5.772 8.035 20.790 1.00 85.94 85 TRP A N 1
ATOM 660 C CA . TRP A 1 85 ? -7.061 7.346 20.909 1.00 85.94 85 TRP A CA 1
ATOM 661 C C . TRP A 1 85 ? -8.083 8.120 21.764 1.00 85.94 85 TRP A C 1
ATOM 663 O O . TRP A 1 85 ? -9.248 8.199 21.389 1.00 85.94 85 TRP A O 1
ATOM 673 N N . TRP A 1 86 ? -7.648 8.813 22.825 1.00 84.75 86 TRP A N 1
ATOM 674 C CA . TRP A 1 86 ? -8.511 9.633 23.698 1.00 84.75 86 TRP A CA 1
ATOM 675 C C . TRP A 1 86 ? -9.069 10.901 23.026 1.00 84.75 86 TRP A C 1
ATOM 677 O O . TRP A 1 86 ? -9.871 11.629 23.610 1.00 84.75 86 TRP A O 1
ATOM 687 N N . LYS A 1 87 ? -8.622 11.222 21.806 1.00 88.31 87 LYS A N 1
ATOM 688 C CA . LYS A 1 87 ? -9.195 12.288 20.969 1.00 88.31 87 LYS A CA 1
ATOM 689 C C . LYS A 1 87 ? -10.168 11.752 19.918 1.00 88.31 87 LYS A C 1
ATOM 691 O O . LYS A 1 87 ? -10.770 12.551 19.206 1.00 88.31 87 LYS A O 1
ATOM 696 N N . LYS A 1 88 ? -10.295 10.430 19.781 1.00 86.19 88 LYS A N 1
ATOM 697 C CA . LYS A 1 88 ? -11.226 9.793 18.847 1.00 86.19 88 LYS A CA 1
ATOM 698 C C . LYS A 1 88 ? -12.601 9.671 19.500 1.00 86.19 88 LYS A C 1
ATOM 700 O O . LYS A 1 88 ? -12.701 9.458 20.705 1.00 86.19 88 LYS A O 1
ATOM 705 N N . THR A 1 89 ? -13.648 9.800 18.695 1.00 89.31 89 THR A N 1
ATOM 706 C CA . THR A 1 89 ? -15.038 9.710 19.151 1.00 89.31 89 THR A CA 1
ATOM 707 C C . THR A 1 89 ? -15.492 8.254 19.183 1.00 89.31 89 THR A C 1
ATOM 709 O O . THR A 1 89 ? -15.332 7.523 18.205 1.00 89.31 89 THR A O 1
ATOM 712 N N . ASN A 1 90 ? -16.065 7.842 20.308 1.00 88.75 90 ASN A N 1
ATOM 713 C CA . ASN A 1 90 ? -16.782 6.593 20.467 1.00 88.75 90 ASN A CA 1
ATOM 714 C C . ASN A 1 90 ? -18.122 6.690 19.707 1.00 88.75 90 ASN A C 1
ATOM 716 O O . ASN A 1 90 ? -18.953 7.540 20.050 1.00 88.75 90 ASN A O 1
ATOM 720 N N . PRO A 1 91 ? -18.367 5.833 18.698 1.00 88.06 91 PRO A N 1
ATOM 721 C CA . PRO A 1 91 ? -19.590 5.889 17.902 1.00 88.06 91 PRO A CA 1
ATOM 722 C C . PRO A 1 91 ? -20.858 5.526 18.691 1.00 88.06 91 PRO A C 1
ATOM 724 O O . PRO A 1 91 ? -21.941 5.963 18.318 1.00 88.06 91 PRO A O 1
ATOM 727 N N . ALA A 1 92 ? -20.747 4.776 19.792 1.00 87.88 92 ALA A N 1
ATOM 728 C CA . ALA A 1 92 ? -21.882 4.403 20.635 1.00 87.88 92 ALA A CA 1
ATOM 729 C C . ALA A 1 92 ? -22.352 5.546 21.553 1.00 87.88 92 ALA A C 1
ATOM 731 O O . ALA A 1 92 ? -23.534 5.620 21.884 1.00 87.88 92 ALA A O 1
ATOM 732 N N . THR A 1 93 ? -21.446 6.434 21.979 1.00 89.75 93 THR A N 1
ATOM 733 C CA . THR A 1 93 ? -21.755 7.492 22.964 1.00 89.75 93 THR A CA 1
ATOM 734 C C . THR A 1 93 ? -21.672 8.909 22.401 1.00 89.75 93 THR A C 1
ATOM 736 O O . THR A 1 93 ? -22.155 9.848 23.036 1.00 89.75 93 THR A O 1
ATOM 739 N N . GLY A 1 94 ? -21.033 9.096 21.242 1.00 90.50 94 GLY A N 1
ATOM 740 C CA . GLY A 1 94 ? -20.745 10.411 20.663 1.00 90.50 94 GLY A CA 1
ATOM 741 C C . GLY A 1 94 ? -19.715 11.232 21.451 1.00 90.50 94 GLY A C 1
ATOM 742 O O . GLY A 1 94 ? -19.487 12.398 21.132 1.00 90.50 94 GLY A O 1
ATOM 743 N N . ARG A 1 95 ? -19.092 10.653 22.486 1.00 90.94 95 ARG A N 1
ATOM 744 C CA . ARG A 1 95 ? -18.035 11.271 23.302 1.00 90.94 95 ARG A CA 1
ATOM 745 C C . ARG A 1 95 ? -16.690 10.640 22.980 1.00 90.94 95 ARG A C 1
ATOM 747 O O . ARG A 1 95 ? -16.633 9.622 22.305 1.00 90.94 95 ARG A O 1
ATOM 754 N N . ASN A 1 96 ? -15.600 11.229 23.453 1.00 92.56 96 ASN A N 1
ATOM 755 C CA . ASN A 1 96 ? -14.294 10.598 23.296 1.00 92.56 96 ASN A CA 1
ATOM 756 C C . ASN A 1 96 ? -14.161 9.352 24.175 1.00 92.56 96 ASN A C 1
ATOM 758 O O . ASN A 1 96 ? -14.778 9.282 25.238 1.00 92.56 96 ASN A O 1
ATOM 762 N N . TYR A 1 97 ? -13.319 8.414 23.742 1.00 87.69 97 TYR A N 1
ATOM 763 C CA . TYR A 1 97 ? -12.950 7.251 24.548 1.00 87.69 97 TYR A CA 1
ATOM 764 C C . TYR A 1 97 ? -12.295 7.674 25.865 1.00 87.69 97 TYR A C 1
ATOM 766 O O . TYR A 1 97 ? -11.474 8.595 25.897 1.00 87.69 97 TYR A O 1
ATOM 774 N N . THR A 1 98 ? -12.645 6.976 26.941 1.00 90.06 98 THR A N 1
ATOM 775 C CA . THR A 1 98 ? -12.200 7.280 28.306 1.00 90.06 98 THR A CA 1
ATOM 776 C C . THR A 1 98 ? -11.116 6.331 28.811 1.00 90.06 98 THR A C 1
ATOM 778 O O . THR A 1 98 ? -10.313 6.730 29.654 1.00 90.06 98 THR A O 1
ATOM 781 N N . SER A 1 99 ? -11.033 5.114 28.262 1.00 91.69 99 SER A N 1
ATOM 782 C CA . SER A 1 99 ? -9.974 4.144 28.558 1.00 91.69 99 SER A CA 1
ATOM 783 C C . SER A 1 99 ? -9.538 3.361 27.314 1.00 91.69 99 SER A C 1
ATOM 785 O O . SER A 1 99 ? -10.218 3.365 26.284 1.00 91.69 99 SER A O 1
ATOM 787 N N . MET A 1 100 ? -8.391 2.681 27.409 1.00 89.44 100 MET A N 1
ATOM 788 C CA . MET A 1 100 ? -7.887 1.822 26.334 1.00 89.44 100 MET A CA 1
ATOM 789 C C . MET A 1 100 ? -8.735 0.553 26.174 1.00 89.44 100 MET A C 1
ATOM 791 O O . MET A 1 100 ? -8.924 0.076 25.060 1.00 89.44 100 MET A O 1
ATOM 795 N N . GLU A 1 101 ? -9.301 0.039 27.264 1.00 92.31 101 GLU A N 1
ATOM 796 C CA . GLU A 1 101 ? -10.227 -1.095 27.243 1.00 92.31 101 GLU A CA 1
ATOM 797 C C . GLU A 1 101 ? -11.515 -0.731 26.500 1.00 92.31 101 GLU A C 1
ATOM 799 O O . GLU A 1 101 ? -11.946 -1.485 25.632 1.00 92.31 101 GLU A O 1
ATOM 804 N N . GLU A 1 102 ? -12.092 0.447 26.778 1.00 91.81 102 GLU A N 1
ATOM 805 C CA . GLU A 1 102 ? -13.245 0.965 26.029 1.00 91.81 102 GLU A CA 1
ATOM 806 C C . GLU A 1 102 ? -12.896 1.138 24.547 1.00 91.81 102 GLU A C 1
ATOM 808 O O . GLU A 1 102 ? -13.679 0.764 23.673 1.00 91.81 102 GLU A O 1
ATOM 813 N N . TYR A 1 103 ? -11.703 1.674 24.271 1.00 92.12 103 TYR A N 1
ATOM 814 C CA . TYR A 1 103 ? -11.209 1.853 22.914 1.00 92.12 103 TYR A CA 1
ATOM 815 C C . TYR A 1 103 ? -11.124 0.529 22.162 1.00 92.12 103 TYR A C 1
ATOM 817 O O . TYR A 1 103 ? -11.591 0.454 21.038 1.00 92.12 103 TYR A O 1
ATOM 825 N N . ASP A 1 104 ? -10.595 -0.536 22.749 1.00 93.75 104 ASP A N 1
ATOM 826 C CA . ASP A 1 104 ? -10.482 -1.814 22.044 1.00 93.75 104 ASP A CA 1
ATOM 827 C C . ASP A 1 104 ? -11.777 -2.630 22.020 1.00 93.75 104 ASP A C 1
ATOM 829 O O . ASP A 1 104 ? -11.933 -3.491 21.152 1.00 93.75 104 ASP A O 1
ATOM 833 N N . GLN A 1 105 ? -12.705 -2.359 22.939 1.00 92.19 105 GLN A N 1
ATOM 834 C CA . GLN A 1 105 ? -13.985 -3.056 23.021 1.00 92.19 105 GLN A CA 1
ATOM 835 C C . GLN A 1 105 ? -15.047 -2.475 22.084 1.00 92.19 105 GLN A C 1
ATOM 837 O O . GLN A 1 105 ? -15.878 -3.232 21.584 1.00 92.19 105 GLN A O 1
ATOM 842 N N . VAL A 1 106 ? -15.052 -1.158 21.858 1.00 90.75 106 VAL A N 1
ATOM 843 C CA . VAL A 1 106 ? -16.046 -0.491 21.007 1.00 90.75 106 VAL A CA 1
ATOM 844 C C . VAL A 1 106 ? -15.424 -0.171 19.641 1.00 90.75 106 VAL A C 1
ATOM 846 O O . VAL A 1 106 ? -14.605 0.747 19.546 1.00 90.75 106 VAL A O 1
ATOM 849 N N . PRO A 1 107 ? -15.793 -0.892 18.562 1.00 87.75 107 PRO A N 1
ATOM 850 C CA . PRO A 1 107 ? -15.209 -0.675 17.241 1.00 87.75 107 PRO A CA 1
ATOM 851 C C . PRO A 1 107 ? -15.473 0.741 16.717 1.00 87.75 107 PRO A C 1
ATOM 853 O O . PRO A 1 107 ? -16.554 1.294 16.916 1.00 87.75 107 PRO A O 1
ATOM 856 N N . ARG A 1 108 ? -14.497 1.327 16.010 1.00 87.06 108 ARG A N 1
ATOM 857 C CA . ARG A 1 108 ? -14.658 2.644 15.362 1.00 87.06 108 ARG A CA 1
ATOM 858 C C . ARG A 1 108 ? -15.519 2.593 14.108 1.00 87.06 108 ARG A C 1
ATOM 860 O O . ARG A 1 108 ? -16.130 3.601 13.757 1.00 87.06 108 ARG A O 1
ATOM 867 N N . HIS A 1 109 ? -15.532 1.452 13.425 1.00 87.38 109 HIS A N 1
ATOM 868 C CA . HIS A 1 109 ? -16.268 1.258 12.182 1.00 87.38 109 HIS A CA 1
ATOM 869 C C . HIS A 1 109 ? -17.318 0.147 12.340 1.00 87.38 109 HIS A C 1
ATOM 871 O O . HIS A 1 109 ? -17.062 -0.808 13.073 1.00 87.38 109 HIS A O 1
ATOM 877 N N . PRO A 1 110 ? -18.476 0.243 11.656 1.00 85.38 110 PRO A N 1
ATOM 878 C CA . PRO A 1 110 ? -19.573 -0.718 11.809 1.00 85.38 110 PRO A CA 1
ATOM 879 C C . PRO A 1 110 ? -19.185 -2.178 11.541 1.00 85.38 110 PRO A C 1
ATOM 881 O O . PRO A 1 110 ? -19.606 -3.063 12.277 1.00 85.38 110 PRO A O 1
ATOM 884 N N . ASP A 1 111 ? -18.361 -2.417 10.520 1.00 86.62 111 ASP A N 1
ATOM 885 C CA . ASP A 1 111 ? -17.956 -3.759 10.080 1.00 86.62 111 ASP A CA 1
ATOM 886 C C . ASP A 1 111 ? -16.571 -4.176 10.600 1.00 86.62 111 ASP A C 1
ATOM 888 O O . ASP A 1 111 ? -15.991 -5.152 10.124 1.00 86.62 111 ASP A O 1
ATOM 892 N N . GLN A 1 112 ? -16.012 -3.434 11.560 1.00 91.44 112 GLN A N 1
ATOM 893 C CA . GLN A 1 112 ? -14.682 -3.724 12.080 1.00 91.44 112 GLN A CA 1
ATOM 894 C C . GLN A 1 112 ? -14.703 -4.932 13.026 1.00 91.44 112 GLN A C 1
ATOM 896 O O . GLN A 1 112 ? -15.424 -4.957 14.022 1.00 91.44 112 GLN A O 1
ATOM 901 N N . THR A 1 113 ? -13.847 -5.909 12.737 1.00 92.81 113 THR A N 1
ATOM 902 C CA . THR A 1 113 ? -13.710 -7.171 13.477 1.00 92.81 113 THR A CA 1
ATOM 903 C C . THR A 1 113 ? -12.513 -7.190 14.424 1.00 92.81 113 THR A C 1
ATOM 905 O O . THR A 1 113 ? -12.517 -7.934 15.403 1.00 92.81 113 THR A O 1
ATOM 908 N N . CYS A 1 114 ? -11.477 -6.396 14.146 1.00 92.94 114 CYS A N 1
ATOM 909 C CA . CYS A 1 114 ? -10.276 -6.319 14.979 1.00 92.94 114 CYS A CA 1
ATO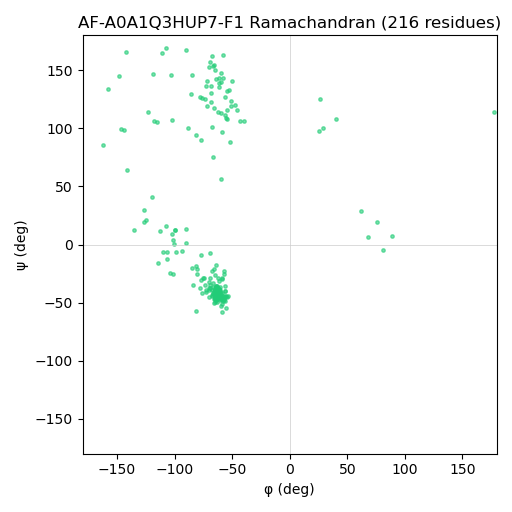M 910 C C . CYS A 1 114 ? -10.396 -5.237 16.068 1.00 92.94 114 CYS A C 1
ATOM 912 O O . CYS A 1 114 ? -11.258 -4.358 16.017 1.00 92.94 114 CYS A O 1
ATOM 914 N N . LYS A 1 115 ? -9.479 -5.259 17.042 1.00 95.56 115 LYS A N 1
ATOM 915 C CA . LYS A 1 115 ? -9.336 -4.186 18.040 1.00 95.56 115 LYS A CA 1
ATOM 916 C C . LYS A 1 115 ? -8.912 -2.869 17.389 1.00 95.56 115 LYS A C 1
ATOM 918 O O . LYS A 1 115 ? -8.173 -2.865 16.404 1.00 95.56 115 LYS A O 1
ATOM 923 N N . ASN A 1 116 ? -9.319 -1.742 17.971 1.00 92.88 116 ASN A N 1
ATOM 924 C CA . ASN A 1 116 ? -8.948 -0.428 17.450 1.00 92.88 116 ASN A CA 1
ATOM 925 C C . ASN A 1 116 ? -7.436 -0.163 17.508 1.00 92.88 116 ASN A C 1
ATOM 927 O O . ASN A 1 116 ? -6.911 0.453 16.580 1.00 92.88 116 ASN A O 1
ATOM 931 N N . SER A 1 117 ? -6.751 -0.644 18.550 1.00 92.25 117 SER A N 1
ATOM 932 C CA . SER A 1 117 ? -5.288 -0.637 18.657 1.00 92.25 117 SER A CA 1
ATOM 933 C C . SER A 1 117 ? -4.619 -1.348 17.478 1.00 92.25 117 SER A C 1
ATOM 935 O O . SER A 1 117 ? -3.758 -0.771 16.819 1.00 92.25 117 SER A O 1
ATOM 937 N N 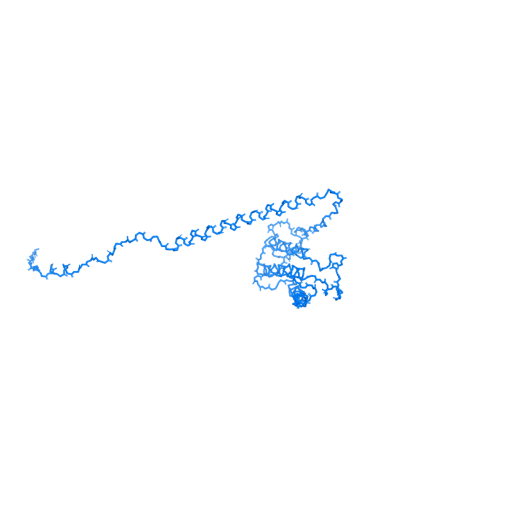. ARG A 1 118 ? -5.086 -2.555 17.137 1.00 94.38 118 ARG A N 1
ATOM 938 C CA . ARG A 1 118 ? -4.571 -3.329 15.998 1.00 94.38 118 ARG A CA 1
ATOM 939 C C . ARG A 1 118 ? -4.784 -2.614 14.664 1.00 94.38 118 ARG A C 1
ATOM 941 O O . ARG A 1 118 ? -3.882 -2.597 13.829 1.00 94.38 118 ARG A O 1
ATOM 948 N N . LEU A 1 119 ? -5.954 -2.007 14.463 1.00 92.81 119 LEU A N 1
ATOM 949 C CA . LEU A 1 119 ? -6.207 -1.201 13.268 1.00 92.81 119 LEU A CA 1
ATOM 950 C C . LEU A 1 119 ? -5.231 -0.015 13.182 1.00 92.81 119 LEU A C 1
ATOM 952 O O . LEU A 1 119 ? -4.688 0.247 12.114 1.00 92.81 119 LEU A O 1
ATOM 956 N N . ASP A 1 120 ? -4.960 0.666 14.300 1.00 91.62 120 ASP A N 1
ATOM 957 C CA . ASP A 1 120 ? -4.012 1.788 14.335 1.00 91.62 120 ASP A CA 1
ATOM 958 C C . ASP A 1 120 ? -2.571 1.368 14.015 1.00 91.62 120 ASP A C 1
ATOM 960 O O . ASP A 1 120 ? -1.874 2.096 13.306 1.00 91.62 120 ASP A O 1
ATOM 964 N N . GLU A 1 121 ? -2.129 0.203 14.494 1.00 92.62 121 GLU A N 1
ATOM 965 C CA . GLU A 1 121 ? -0.820 -0.371 14.153 1.00 92.62 121 GLU A CA 1
ATOM 966 C C . GLU A 1 121 ? -0.693 -0.610 12.645 1.00 92.62 121 GLU A C 1
ATOM 968 O O . GLU A 1 121 ? 0.230 -0.099 12.006 1.00 92.62 121 GLU A O 1
ATOM 973 N N . LEU A 1 122 ? -1.658 -1.320 12.053 1.00 93.81 122 LEU A N 1
ATOM 974 C CA . LEU A 1 122 ? -1.647 -1.637 10.624 1.00 93.81 122 LEU A CA 1
ATOM 975 C C . LEU A 1 122 ? -1.738 -0.375 9.753 1.00 93.81 122 LEU A C 1
ATOM 977 O O . LEU A 1 122 ? -1.054 -0.255 8.731 1.00 93.81 122 LEU A O 1
ATOM 981 N N . GLU A 1 123 ? -2.551 0.605 10.156 1.00 91.19 123 GLU A N 1
ATOM 982 C CA . GLU A 1 123 ? -2.627 1.900 9.479 1.00 91.19 123 GLU A CA 1
ATOM 983 C C . GLU A 1 123 ? -1.316 2.688 9.581 1.00 91.19 123 GLU A C 1
ATOM 985 O O . GLU A 1 123 ? -0.906 3.326 8.601 1.00 91.19 123 GLU A O 1
ATOM 990 N N . ALA A 1 124 ? -0.645 2.640 10.734 1.00 91.25 124 ALA A N 1
ATOM 991 C CA . ALA A 1 124 ? 0.650 3.276 10.935 1.00 91.25 124 ALA A CA 1
ATOM 992 C C . ALA A 1 124 ? 1.729 2.625 10.060 1.00 91.25 124 ALA A C 1
ATOM 994 O O . ALA A 1 124 ? 2.43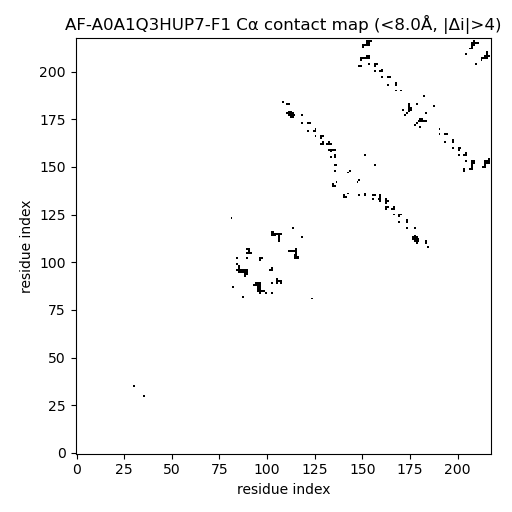3 3.342 9.347 1.00 91.25 124 ALA A O 1
ATOM 995 N N . GLU A 1 125 ? 1.806 1.294 10.029 1.00 93.88 125 GLU A N 1
ATOM 996 C CA . GLU A 1 125 ? 2.709 0.544 9.149 1.00 93.88 125 GLU A CA 1
ATOM 997 C C . GLU A 1 125 ? 2.467 0.879 7.675 1.00 93.88 125 GLU A C 1
ATOM 999 O O . GLU A 1 125 ? 3.400 1.239 6.956 1.00 93.88 12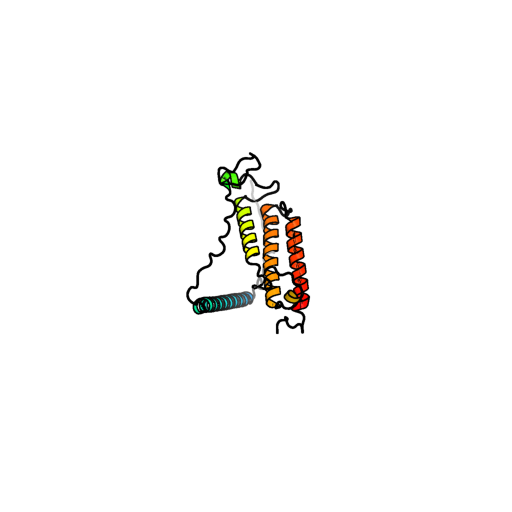5 GLU A O 1
ATOM 1004 N N . LYS A 1 126 ? 1.207 0.864 7.222 1.00 93.62 126 LYS A N 1
ATOM 1005 C CA . LYS A 1 126 ? 0.838 1.265 5.855 1.00 93.62 126 LYS A CA 1
ATOM 1006 C C . LYS A 1 126 ? 1.312 2.684 5.541 1.00 93.62 126 LYS A C 1
ATOM 1008 O O . LYS A 1 126 ? 1.848 2.943 4.462 1.00 93.62 126 LYS A O 1
ATOM 1013 N N . LYS A 1 127 ? 1.115 3.624 6.472 1.00 92.31 127 LYS A N 1
ATOM 1014 C CA . LYS A 1 127 ? 1.543 5.021 6.311 1.00 92.31 127 LYS A CA 1
ATOM 1015 C C . LYS A 1 127 ? 3.066 5.136 6.237 1.00 92.31 127 LYS A C 1
ATOM 1017 O O . LYS A 1 127 ? 3.560 5.957 5.465 1.00 92.31 127 LYS A O 1
ATOM 1022 N N . LEU A 1 128 ? 3.802 4.335 7.005 1.00 93.12 128 LEU A N 1
ATOM 1023 C CA . LEU A 1 128 ? 5.261 4.253 6.923 1.00 93.12 128 LEU A CA 1
ATOM 1024 C C . LEU A 1 128 ? 5.702 3.696 5.566 1.00 93.12 128 LEU A C 1
ATOM 1026 O O . LEU A 1 128 ? 6.487 4.350 4.885 1.00 93.12 128 LEU A O 1
ATOM 1030 N N . LEU A 1 129 ? 5.124 2.578 5.116 1.00 95.06 129 LEU A N 1
ATOM 1031 C CA . LEU A 1 129 ? 5.400 2.004 3.794 1.00 95.06 129 LEU A CA 1
ATOM 1032 C C . LEU A 1 129 ? 5.153 3.020 2.673 1.00 95.06 129 LEU A C 1
ATOM 1034 O O . LEU A 1 129 ? 5.997 3.177 1.797 1.00 95.06 129 LEU A O 1
ATOM 1038 N N . MET A 1 130 ? 4.047 3.768 2.738 1.00 91.62 130 MET A N 1
ATOM 1039 C CA . MET A 1 130 ? 3.732 4.816 1.762 1.00 91.62 130 MET A CA 1
ATOM 1040 C C . MET A 1 130 ? 4.790 5.931 1.738 1.00 91.62 130 MET A C 1
ATOM 1042 O O . MET A 1 130 ? 5.165 6.401 0.665 1.00 91.62 130 MET A O 1
ATOM 1046 N N . LYS A 1 131 ? 5.292 6.360 2.903 1.00 91.31 131 LYS A N 1
ATOM 1047 C CA . LYS A 1 131 ? 6.358 7.374 2.990 1.00 91.31 131 LYS A CA 1
ATOM 1048 C C . LYS A 1 131 ? 7.688 6.878 2.427 1.00 91.31 131 LYS A C 1
ATOM 1050 O O . LYS A 1 131 ? 8.439 7.678 1.879 1.00 91.31 131 LYS A O 1
ATOM 1055 N N . LEU A 1 132 ? 7.963 5.583 2.565 1.00 92.25 132 LEU A N 1
ATOM 1056 C CA . LEU A 1 132 ? 9.178 4.948 2.060 1.00 92.25 132 LEU A CA 1
ATOM 1057 C C . LEU A 1 132 ? 9.140 4.700 0.548 1.00 92.25 132 LEU A C 1
ATOM 1059 O O . LEU A 1 132 ? 10.174 4.364 -0.025 1.00 92.25 132 LEU A O 1
ATOM 1063 N N . VAL A 1 133 ? 7.993 4.887 -0.122 1.00 93.00 133 VAL A N 1
ATOM 1064 C CA . VAL A 1 133 ? 7.909 4.735 -1.579 1.00 93.00 133 VAL A CA 1
ATOM 1065 C C . VAL A 1 133 ? 8.824 5.769 -2.254 1.00 93.00 133 VAL A C 1
ATOM 1067 O O . VAL A 1 133 ? 8.539 6.972 -2.225 1.00 93.00 133 VAL A O 1
ATOM 1070 N N . PRO A 1 134 ? 9.888 5.332 -2.948 1.00 91.62 134 PRO A N 1
ATOM 1071 C CA . PRO A 1 134 ? 10.871 6.247 -3.502 1.00 91.62 134 PRO A CA 1
ATOM 1072 C C . PRO A 1 134 ? 10.274 7.073 -4.648 1.00 91.62 134 PRO A C 1
ATOM 1074 O O . PRO A 1 134 ? 9.607 6.510 -5.525 1.00 91.62 134 PRO A O 1
ATOM 1077 N N . PRO A 1 135 ? 10.524 8.394 -4.723 1.00 91.75 135 PRO A N 1
ATOM 1078 C CA . PRO A 1 135 ? 10.138 9.182 -5.888 1.00 91.75 135 PRO A CA 1
ATOM 1079 C C . PRO A 1 135 ? 10.924 8.737 -7.125 1.00 91.75 135 PRO A C 1
ATOM 1081 O O . PRO A 1 135 ? 12.054 8.250 -7.010 1.00 91.75 135 PRO A O 1
ATOM 1084 N N . TYR A 1 136 ? 10.351 8.954 -8.310 1.00 89.75 136 TYR A N 1
ATOM 1085 C CA . TYR A 1 136 ? 11.051 8.714 -9.575 1.00 89.75 136 TYR A CA 1
ATOM 1086 C C . TYR A 1 136 ? 12.292 9.601 -9.723 1.00 89.75 136 TYR A C 1
ATOM 1088 O O . TYR A 1 136 ? 13.357 9.102 -10.070 1.00 89.75 136 TYR A O 1
ATOM 1096 N N . ASP A 1 137 ? 12.159 10.888 -9.395 1.00 86.00 137 ASP A N 1
ATOM 1097 C CA . ASP A 1 137 ? 13.248 11.866 -9.363 1.00 86.00 137 ASP A CA 1
ATOM 1098 C C . ASP A 1 137 ? 13.320 12.495 -7.958 1.00 86.00 137 ASP A C 1
ATOM 1100 O O . ASP A 1 137 ? 12.387 13.207 -7.574 1.00 86.00 137 ASP A O 1
ATOM 1104 N N . PRO A 1 138 ? 14.393 12.264 -7.178 1.00 83.12 138 PRO A N 1
ATOM 1105 C CA . PRO A 1 138 ? 14.576 12.884 -5.865 1.00 83.12 138 PRO A CA 1
ATOM 1106 C C . PRO A 1 138 ? 14.600 14.419 -5.897 1.00 83.12 138 PRO A C 1
ATOM 1108 O O . PRO A 1 138 ? 14.163 15.051 -4.940 1.00 83.12 138 PRO A O 1
ATOM 1111 N N . LYS A 1 139 ? 15.062 15.029 -6.999 1.00 84.00 139 LYS A N 1
ATOM 1112 C CA . LYS A 1 139 ? 15.122 16.492 -7.162 1.00 84.00 139 LYS A CA 1
ATOM 1113 C C . LYS A 1 139 ? 13.774 17.088 -7.568 1.00 84.00 139 LYS A C 1
ATOM 1115 O O . LYS A 1 139 ? 13.558 18.289 -7.426 1.00 84.00 139 LYS A O 1
ATOM 1120 N N . ALA A 1 140 ? 12.860 16.264 -8.077 1.00 83.88 140 ALA A N 1
ATOM 1121 C CA . ALA A 1 140 ? 11.522 16.679 -8.483 1.00 83.88 140 ALA A CA 1
ATOM 1122 C C . ALA A 1 140 ? 10.470 15.606 -8.129 1.00 83.88 140 ALA A C 1
ATOM 1124 O O . ALA A 1 140 ? 9.804 15.068 -9.020 1.00 83.88 140 ALA A O 1
ATOM 1125 N N . PRO A 1 141 ? 10.249 15.320 -6.831 1.00 80.44 141 PRO A N 1
ATOM 1126 C CA . PRO A 1 141 ? 9.518 14.133 -6.372 1.00 80.44 141 PRO A CA 1
ATOM 1127 C C . PRO A 1 141 ? 8.037 14.113 -6.764 1.00 80.44 141 PRO A C 1
ATOM 1129 O O . PRO A 1 141 ? 7.417 13.053 -6.806 1.00 80.44 141 PRO A O 1
ATOM 1132 N N . ARG A 1 142 ? 7.464 15.283 -7.066 1.00 79.00 142 ARG A N 1
ATOM 1133 C CA . ARG A 1 142 ? 6.065 15.443 -7.489 1.00 79.00 142 ARG A CA 1
ATOM 1134 C C . ARG A 1 142 ? 5.908 15.629 -9.000 1.00 79.00 142 ARG A C 1
ATOM 1136 O O . ARG A 1 142 ? 4.802 15.899 -9.464 1.00 79.00 142 ARG A O 1
ATOM 1143 N N . SER A 1 143 ? 6.995 15.550 -9.770 1.00 80.44 143 SER A N 1
ATOM 1144 C CA . SER A 1 143 ? 6.927 15.783 -11.209 1.00 80.44 143 SER A CA 1
ATOM 1145 C C . SER A 1 143 ? 6.153 14.668 -11.906 1.00 80.44 143 SER A C 1
ATOM 1147 O O . SER A 1 143 ? 6.431 13.488 -11.720 1.00 80.44 143 SER A O 1
ATOM 1149 N N . LYS A 1 144 ? 5.197 15.068 -12.745 1.00 79.94 144 LYS A N 1
ATOM 1150 C CA . LYS A 1 144 ? 4.460 14.181 -13.658 1.00 79.94 144 LYS A CA 1
ATOM 1151 C C . LYS A 1 144 ? 4.877 14.395 -15.118 1.00 79.94 144 LYS A C 1
ATOM 1153 O O . LYS A 1 144 ? 4.144 14.030 -16.029 1.00 79.94 144 LYS A O 1
ATOM 1158 N N . ASN A 1 145 ? 6.011 15.061 -15.346 1.00 87.44 145 ASN A N 1
ATOM 1159 C CA . ASN A 1 145 ? 6.486 15.364 -16.690 1.00 87.44 145 ASN A CA 1
ATOM 1160 C C . ASN A 1 145 ? 6.917 14.065 -17.393 1.00 87.44 145 ASN A C 1
ATOM 1162 O O . ASN A 1 145 ? 7.788 13.352 -16.897 1.00 87.44 145 ASN A O 1
ATOM 1166 N N . VAL A 1 146 ? 6.313 13.783 -18.548 1.00 83.44 146 VAL A N 1
ATOM 1167 C CA . VAL A 1 146 ? 6.523 12.539 -19.305 1.00 83.44 146 VAL A CA 1
ATOM 1168 C C . VAL A 1 146 ? 7.970 12.396 -19.783 1.00 83.44 146 VAL A C 1
ATOM 1170 O O . VAL A 1 146 ? 8.559 11.337 -19.601 1.00 83.44 146 VAL A O 1
ATOM 1173 N N . GLU A 1 147 ? 8.588 13.464 -20.294 1.00 84.56 147 GLU A N 1
ATOM 1174 C CA . GLU A 1 147 ? 9.989 13.433 -20.748 1.00 84.56 147 GLU A CA 1
ATOM 1175 C C . GLU A 1 147 ? 10.965 13.104 -19.613 1.00 84.56 147 GLU A C 1
ATOM 1177 O O . GLU A 1 147 ? 12.014 12.500 -19.842 1.00 84.56 147 GLU A O 1
ATOM 1182 N N . LYS A 1 148 ? 10.636 13.509 -18.379 1.00 85.81 148 LYS A N 1
ATOM 1183 C CA . LYS A 1 148 ? 11.414 13.135 -17.192 1.00 85.81 148 LYS A CA 1
ATOM 1184 C C . LYS A 1 148 ? 11.203 11.672 -16.819 1.00 85.81 148 LYS A C 1
ATOM 1186 O O . LYS A 1 148 ? 12.173 11.006 -16.476 1.00 85.81 148 LYS A O 1
ATOM 1191 N N . LEU A 1 149 ? 9.969 11.170 -16.902 1.00 88.38 149 LEU A N 1
ATOM 1192 C CA . LEU A 1 149 ? 9.655 9.766 -16.610 1.00 88.38 149 LEU A CA 1
ATOM 1193 C C . LEU A 1 149 ? 10.359 8.806 -17.579 1.00 88.38 149 LEU A C 1
ATOM 1195 O O . LEU A 1 149 ? 10.877 7.779 -17.151 1.00 88.38 149 LEU A O 1
ATOM 1199 N N . ASP A 1 150 ? 10.478 9.178 -18.851 1.00 88.44 150 ASP A N 1
ATOM 1200 C CA . ASP A 1 150 ? 11.185 8.395 -19.876 1.00 88.44 150 ASP A CA 1
ATOM 1201 C C . ASP A 1 150 ? 12.692 8.239 -19.601 1.00 88.44 150 ASP A C 1
ATOM 1203 O O . ASP A 1 150 ? 13.346 7.350 -20.141 1.00 88.44 150 ASP A O 1
ATOM 1207 N N . LYS A 1 151 ? 13.252 9.082 -18.727 1.00 90.94 151 LYS A N 1
ATOM 1208 C CA . LYS A 1 151 ? 14.666 9.063 -18.323 1.00 90.94 151 LYS A CA 1
ATOM 1209 C C . LYS A 1 151 ? 14.885 8.429 -16.949 1.00 90.94 151 LYS A C 1
ATOM 1211 O O . LYS A 1 151 ? 15.978 8.523 -16.400 1.00 90.94 151 LYS A O 1
ATOM 1216 N N . VAL A 1 152 ? 13.856 7.816 -16.363 1.00 92.25 152 VAL A N 1
ATOM 1217 C CA . VAL A 1 152 ? 13.988 7.123 -15.079 1.00 92.25 152 VAL A CA 1
ATOM 1218 C C . VAL A 1 152 ? 14.645 5.755 -15.312 1.00 92.25 152 VAL A C 1
ATOM 1220 O O . VAL A 1 152 ? 14.121 4.983 -16.123 1.00 92.25 152 VAL A O 1
ATOM 1223 N N . PRO A 1 153 ? 15.733 5.422 -14.588 1.00 94.38 153 PRO A N 1
ATOM 1224 C CA . PRO A 1 153 ? 16.381 4.113 -14.670 1.00 94.38 153 PRO A CA 1
ATOM 1225 C C . PRO A 1 153 ? 15.436 2.954 -14.338 1.00 94.38 153 PRO A C 1
ATOM 1227 O O . PRO A 1 153 ? 14.624 3.058 -13.412 1.00 94.38 153 PRO A O 1
ATOM 1230 N N . CYS A 1 154 ? 15.588 1.823 -15.035 1.00 94.44 154 CYS A N 1
ATOM 1231 C CA . CYS A 1 154 ? 14.780 0.623 -14.808 1.00 94.44 154 CYS A CA 1
ATOM 1232 C C . CYS A 1 154 ? 14.799 0.155 -13.340 1.00 94.44 154 CYS A C 1
ATOM 1234 O O . CYS A 1 154 ? 13.742 -0.085 -12.752 1.00 94.44 154 CYS A O 1
ATOM 1236 N N . SER A 1 155 ? 15.976 0.133 -12.707 1.00 94.19 155 SER A N 1
ATOM 1237 C CA . SER A 1 155 ? 16.140 -0.243 -11.295 1.00 94.19 155 SER A CA 1
ATOM 1238 C C . SER A 1 155 ? 15.286 0.610 -10.347 1.00 94.19 155 SER A C 1
ATOM 1240 O O . SER A 1 155 ? 14.655 0.093 -9.425 1.00 94.19 155 SER A O 1
ATOM 1242 N N . ARG A 1 156 ? 15.177 1.921 -10.606 1.00 94.25 156 ARG A N 1
ATOM 1243 C CA . ARG A 1 156 ? 14.355 2.845 -9.807 1.00 94.25 156 ARG A CA 1
ATOM 1244 C C . ARG A 1 156 ? 12.860 2.597 -10.000 1.00 94.25 156 ARG A C 1
ATOM 1246 O O . ARG A 1 156 ? 12.096 2.706 -9.040 1.00 94.25 156 ARG A O 1
ATOM 1253 N N . ILE A 1 157 ? 12.443 2.266 -11.223 1.00 94.94 157 ILE A N 1
ATOM 1254 C CA . ILE A 1 157 ? 11.050 1.919 -11.535 1.00 94.94 157 ILE A CA 1
ATOM 1255 C C . ILE A 1 157 ? 10.654 0.638 -10.803 1.00 94.94 157 ILE A C 1
ATOM 1257 O O . ILE A 1 157 ? 9.617 0.626 -10.140 1.00 94.94 157 ILE A O 1
ATOM 1261 N N . ARG A 1 158 ? 11.497 -0.399 -10.868 1.00 95.88 158 ARG A N 1
ATOM 1262 C CA . ARG A 1 158 ? 11.290 -1.679 -10.178 1.00 95.88 158 ARG A CA 1
ATOM 1263 C C . ARG A 1 158 ? 11.214 -1.514 -8.669 1.00 95.88 158 ARG A C 1
ATOM 1265 O O . ARG A 1 158 ? 10.249 -1.975 -8.066 1.00 95.88 158 ARG A O 1
ATOM 1272 N N . LEU A 1 159 ? 12.153 -0.771 -8.081 1.00 95.62 159 LEU A N 1
ATOM 1273 C CA . LEU A 1 159 ? 12.143 -0.484 -6.648 1.00 95.62 159 LEU A CA 1
ATOM 1274 C C . LEU A 1 159 ? 10.832 0.194 -6.224 1.00 95.62 159 LEU A C 1
ATOM 1276 O O . LEU A 1 159 ? 10.182 -0.231 -5.272 1.00 95.62 159 LEU A O 1
ATOM 1280 N N . ARG A 1 160 ? 10.393 1.221 -6.965 1.00 95.44 160 ARG A N 1
ATOM 1281 C CA . ARG A 1 160 ? 9.124 1.900 -6.678 1.00 95.44 160 ARG A CA 1
ATOM 1282 C C . ARG A 1 160 ? 7.918 0.974 -6.863 1.00 95.44 160 ARG A C 1
ATOM 1284 O O . ARG A 1 160 ? 6.988 1.040 -6.061 1.00 95.44 160 ARG A O 1
ATOM 1291 N N . LEU A 1 161 ? 7.912 0.137 -7.904 1.00 96.06 161 LEU A N 1
ATOM 1292 C CA . LEU A 1 161 ? 6.857 -0.851 -8.147 1.00 96.06 161 LEU A CA 1
ATOM 1293 C C . LEU A 1 161 ? 6.737 -1.820 -6.971 1.00 96.06 161 LEU A C 1
ATOM 129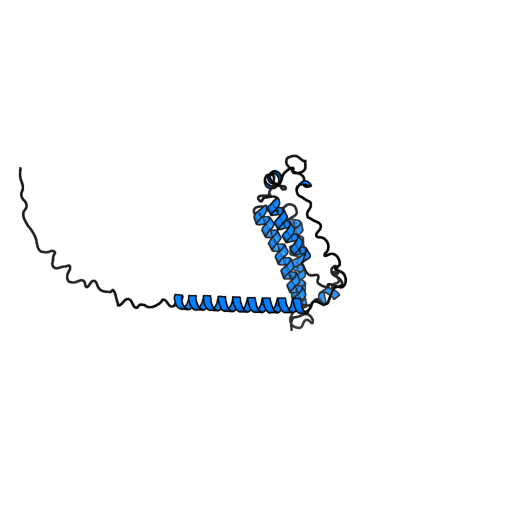5 O O . LEU A 1 161 ? 5.629 -2.083 -6.508 1.00 96.06 161 LEU A O 1
ATOM 1299 N N . GLU A 1 162 ? 7.862 -2.319 -6.471 1.00 96.62 162 GLU A N 1
ATOM 1300 C CA . GLU A 1 162 ? 7.902 -3.196 -5.308 1.00 96.62 162 GLU A CA 1
ATOM 1301 C C . GLU A 1 162 ? 7.392 -2.487 -4.048 1.00 96.62 162 GLU A C 1
ATOM 1303 O O . GLU A 1 162 ? 6.511 -3.014 -3.369 1.00 96.62 162 GLU A O 1
ATOM 1308 N N . SER A 1 163 ? 7.847 -1.259 -3.772 1.00 96.25 163 SER A N 1
ATOM 1309 C CA . SER A 1 163 ? 7.351 -0.483 -2.625 1.00 96.25 163 SER A CA 1
ATOM 1310 C C . SER A 1 163 ? 5.835 -0.259 -2.694 1.00 96.25 163 SER A C 1
ATOM 1312 O O . SER A 1 163 ? 5.141 -0.415 -1.693 1.00 96.25 163 SER A O 1
ATOM 1314 N N . MET A 1 164 ? 5.294 0.051 -3.878 1.00 95.81 164 MET A N 1
ATOM 1315 C CA . MET A 1 164 ? 3.848 0.214 -4.072 1.00 95.81 164 MET A CA 1
ATOM 1316 C C . MET A 1 164 ? 3.077 -1.098 -3.881 1.00 95.81 164 MET A C 1
ATOM 1318 O O . MET A 1 164 ? 1.985 -1.076 -3.316 1.00 95.81 164 MET A O 1
ATOM 1322 N N . LYS A 1 165 ? 3.635 -2.244 -4.303 1.00 96.19 165 LYS A N 1
ATOM 1323 C CA . LYS A 1 165 ? 3.035 -3.564 -4.042 1.00 96.19 165 LYS A CA 1
ATOM 1324 C C . LYS A 1 165 ? 2.958 -3.865 -2.544 1.00 96.19 165 LYS A C 1
ATOM 1326 O O . LYS A 1 165 ? 1.916 -4.324 -2.099 1.00 96.19 165 LYS A O 1
ATOM 1331 N N . ARG A 1 166 ? 3.995 -3.535 -1.765 1.00 96.62 166 ARG A N 1
ATOM 1332 C CA . ARG A 1 166 ? 3.987 -3.704 -0.297 1.00 96.62 166 ARG A CA 1
ATOM 1333 C C . ARG A 1 166 ? 2.896 -2.862 0.377 1.00 96.62 166 ARG A C 1
ATOM 1335 O O . ARG A 1 166 ? 2.241 -3.320 1.307 1.00 96.62 166 ARG A O 1
ATOM 1342 N N . VAL A 1 167 ? 2.658 -1.639 -0.108 1.00 95.44 167 VAL A N 1
ATOM 1343 C CA . VAL A 1 167 ? 1.544 -0.798 0.374 1.00 95.44 167 VAL A CA 1
ATOM 1344 C C . VAL A 1 167 ? 0.187 -1.432 0.051 1.00 95.44 167 VAL A C 1
ATOM 1346 O O . VAL A 1 167 ? -0.698 -1.434 0.905 1.00 95.44 167 VAL A O 1
ATOM 1349 N N . LEU A 1 168 ? 0.024 -1.964 -1.166 1.00 94.56 168 LEU A N 1
ATOM 1350 C CA . LEU A 1 168 ? -1.201 -2.648 -1.586 1.00 94.56 168 LEU A CA 1
ATOM 1351 C C . LEU A 1 168 ? -1.464 -3.897 -0.733 1.00 94.56 168 LEU A C 1
ATOM 1353 O O . LEU A 1 168 ? -2.569 -4.083 -0.239 1.00 94.56 168 LEU A O 1
ATOM 1357 N N . GLU A 1 169 ? -0.438 -4.715 -0.512 1.00 94.69 169 GLU A N 1
ATOM 1358 C CA . GLU A 1 169 ? -0.502 -5.905 0.340 1.00 94.69 169 GLU A CA 1
ATOM 1359 C C . GLU A 1 169 ? -0.922 -5.555 1.770 1.00 94.69 169 GLU A C 1
ATOM 1361 O O . GLU A 1 169 ? -1.858 -6.151 2.297 1.00 94.69 169 GLU A O 1
ATOM 1366 N N . LYS A 1 170 ? -0.327 -4.514 2.364 1.00 94.69 170 LYS A N 1
ATOM 1367 C CA . LYS A 1 170 ? -0.720 -4.049 3.701 1.00 94.69 170 LYS A CA 1
ATOM 1368 C C . LYS A 1 170 ? -2.173 -3.554 3.748 1.00 94.69 170 LYS A C 1
ATOM 1370 O O . LYS A 1 170 ? -2.818 -3.648 4.789 1.00 94.69 170 LYS A O 1
ATOM 1375 N N . ARG A 1 171 ? -2.725 -3.032 2.643 1.00 92.75 171 ARG A N 1
ATOM 1376 C CA . ARG A 1 171 ? -4.148 -2.653 2.584 1.00 92.75 171 ARG A CA 1
ATOM 1377 C C . ARG A 1 171 ? -5.066 -3.876 2.528 1.00 92.75 171 ARG A C 1
ATOM 1379 O O . ARG A 1 171 ? -6.084 -3.867 3.214 1.00 92.75 171 ARG A O 1
ATOM 1386 N N . TRP A 1 172 ? -4.682 -4.920 1.794 1.00 92.94 172 TRP A N 1
ATOM 1387 C CA . TRP A 1 172 ? -5.379 -6.210 1.825 1.00 92.94 172 TRP A CA 1
ATOM 1388 C C . TRP A 1 172 ? -5.305 -6.880 3.200 1.00 92.94 172 TRP A C 1
ATOM 1390 O O . TRP A 1 172 ? -6.289 -7.461 3.646 1.00 92.94 172 TRP A O 1
ATOM 1400 N N . GLU A 1 173 ? -4.174 -6.768 3.901 1.00 93.81 173 GLU A N 1
ATOM 1401 C CA . GLU A 1 173 ? -4.033 -7.257 5.278 1.00 93.81 173 GLU A CA 1
ATOM 1402 C C . GLU A 1 173 ? -5.015 -6.557 6.223 1.00 93.81 173 GLU A C 1
ATOM 1404 O O . GLU A 1 173 ? -5.724 -7.233 6.959 1.00 93.81 173 GLU A O 1
ATOM 1409 N N . ILE A 1 174 ? -5.138 -5.225 6.147 1.00 92.69 174 ILE A N 1
ATOM 1410 C CA . ILE A 1 174 ? -6.147 -4.478 6.919 1.00 92.69 174 ILE A CA 1
ATOM 1411 C C . ILE A 1 174 ? -7.558 -4.984 6.607 1.00 92.69 174 ILE A C 1
ATOM 1413 O O . ILE A 1 174 ? -8.330 -5.234 7.528 1.00 92.69 174 ILE A O 1
ATOM 1417 N N . GLU A 1 175 ? -7.902 -5.153 5.331 1.00 91.56 175 GLU A N 1
ATOM 1418 C CA . GLU A 1 175 ? -9.229 -5.636 4.936 1.00 91.56 175 GLU A CA 1
ATOM 1419 C C . GLU A 1 175 ? -9.525 -7.025 5.513 1.00 91.56 175 GLU A C 1
ATOM 1421 O O . GLU A 1 175 ? -10.577 -7.275 6.107 1.00 91.56 175 GLU A O 1
ATOM 1426 N N . LYS A 1 176 ? -8.564 -7.936 5.379 1.00 93.25 176 LYS A N 1
ATOM 1427 C CA . LYS A 1 176 ? -8.689 -9.310 5.846 1.00 93.25 176 LYS A CA 1
ATOM 1428 C C . LYS A 1 176 ? -8.780 -9.385 7.369 1.00 93.25 176 LYS A C 1
ATOM 1430 O O . LYS A 1 176 ? -9.697 -10.021 7.887 1.00 93.25 176 LYS A O 1
ATOM 1435 N N . ASP A 1 177 ? -7.856 -8.737 8.071 1.00 93.19 177 ASP A N 1
ATOM 1436 C CA . ASP A 1 177 ? -7.701 -8.865 9.522 1.00 93.19 177 ASP A CA 1
ATOM 1437 C C . ASP A 1 177 ? -8.750 -8.051 10.287 1.00 93.19 177 ASP A C 1
ATOM 1439 O O . ASP A 1 177 ? -9.243 -8.483 11.333 1.00 93.19 177 ASP A O 1
ATOM 1443 N N . CYS A 1 178 ? -9.097 -6.868 9.776 1.00 93.25 178 CYS A N 1
ATOM 1444 C CA . CYS A 1 178 ? -9.954 -5.915 10.474 1.00 93.25 178 CYS A CA 1
ATOM 1445 C C . CYS A 1 178 ? -11.365 -5.792 9.915 1.00 93.25 178 CYS A C 1
ATOM 1447 O O . CYS A 1 178 ? -12.192 -5.212 10.611 1.00 93.25 178 CYS A O 1
ATOM 1449 N N . PHE A 1 179 ? -11.661 -6.326 8.728 1.00 92.62 179 PHE A N 1
ATOM 1450 C CA . PHE A 1 179 ? -12.986 -6.215 8.102 1.00 92.62 179 PHE A CA 1
ATOM 1451 C C . PHE A 1 179 ? -13.486 -7.540 7.505 1.00 92.62 179 PHE A C 1
ATOM 1453 O O . PHE A 1 179 ? -14.466 -7.573 6.761 1.00 92.62 179 PHE A O 1
ATOM 1460 N N . GLY A 1 180 ? -12.831 -8.660 7.830 1.00 87.88 180 GLY A N 1
ATOM 1461 C CA . GLY A 1 180 ? -13.247 -9.993 7.392 1.00 87.88 180 GLY A CA 1
ATOM 1462 C C . GLY A 1 180 ? -13.228 -10.184 5.872 1.00 87.88 180 GLY A C 1
ATOM 1463 O O . GLY A 1 180 ? -14.030 -10.961 5.354 1.00 87.88 180 GLY A O 1
ATOM 1464 N N . GLY A 1 181 ? -12.356 -9.459 5.161 1.00 86.00 181 GLY A N 1
ATOM 1465 C CA . GLY A 1 181 ? -12.283 -9.471 3.695 1.00 86.00 181 GLY A CA 1
ATOM 1466 C C . GLY A 1 181 ? -13.401 -8.679 3.012 1.00 86.00 181 GLY A C 1
ATOM 1467 O O . GLY A 1 181 ? -13.724 -8.942 1.856 1.00 86.00 181 GLY A O 1
ATOM 1468 N N . LYS A 1 182 ? -14.052 -7.765 3.743 1.00 85.31 182 LYS A N 1
ATOM 1469 C CA . LYS A 1 182 ? -14.965 -6.770 3.175 1.00 85.31 182 LYS A CA 1
ATOM 1470 C C . LYS A 1 182 ? -14.266 -5.410 3.106 1.00 85.31 182 LYS A C 1
ATOM 1472 O O . LYS A 1 182 ? -13.542 -5.084 4.044 1.00 85.31 182 L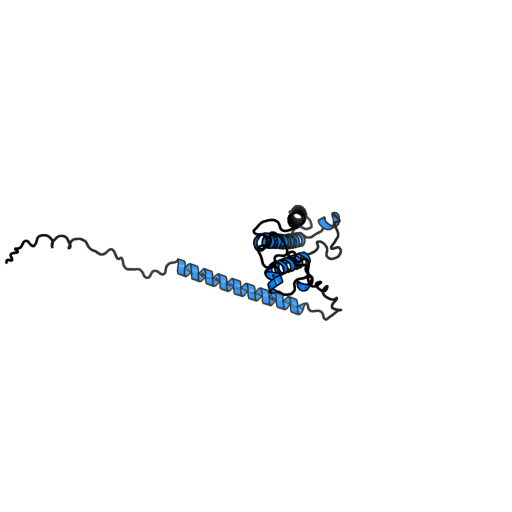YS A O 1
ATOM 1477 N N . PRO A 1 183 ? -14.548 -4.582 2.087 1.00 82.31 183 PRO A N 1
ATOM 1478 C CA . PRO A 1 183 ? -13.943 -3.261 1.965 1.00 82.31 183 PRO A CA 1
ATOM 1479 C C . PRO A 1 183 ? -14.185 -2.385 3.206 1.00 82.31 183 PRO A C 1
ATOM 1481 O O . PRO A 1 183 ? -15.326 -2.185 3.630 1.00 82.31 183 PRO A O 1
ATOM 1484 N N . ASP A 1 184 ? -13.112 -1.831 3.777 1.00 78.38 184 ASP A N 1
ATOM 1485 C CA . ASP A 1 184 ? -13.181 -0.819 4.840 1.00 78.38 184 ASP A CA 1
ATOM 1486 C C . ASP A 1 184 ? -13.766 0.527 4.347 1.00 78.38 184 ASP A C 1
ATOM 1488 O O . ASP A 1 184 ? -13.797 0.799 3.141 1.00 78.38 184 ASP A O 1
ATOM 1492 N N . PRO A 1 185 ? -14.236 1.425 5.236 1.00 77.31 185 PRO A N 1
ATOM 1493 C CA . PRO A 1 185 ? -14.679 2.755 4.823 1.00 77.31 185 PRO A CA 1
ATOM 1494 C C . PRO A 1 185 ? -13.582 3.535 4.073 1.00 77.31 185 PRO A C 1
ATOM 1496 O O . PRO A 1 185 ? -12.594 3.978 4.651 1.00 77.31 185 PRO A O 1
ATOM 1499 N N . GLY A 1 186 ? -13.783 3.753 2.769 1.00 72.94 186 GLY A N 1
ATOM 1500 C CA . GLY A 1 186 ? -12.798 4.402 1.891 1.00 72.94 186 GLY A CA 1
ATOM 1501 C C . GLY A 1 186 ? -11.789 3.442 1.245 1.00 72.94 186 GLY A C 1
ATOM 1502 O O . GLY A 1 186 ? -10.848 3.898 0.584 1.00 72.94 186 GLY A O 1
ATOM 1503 N N . HIS A 1 187 ? -11.984 2.131 1.403 1.00 79.25 187 HIS A N 1
ATOM 1504 C CA . HIS A 1 187 ? -11.192 1.080 0.771 1.00 79.25 187 HIS A CA 1
ATOM 1505 C C . HIS A 1 187 ? -11.228 1.171 -0.749 1.00 79.25 187 HIS A C 1
ATOM 1507 O O . HIS A 1 187 ? -10.181 1.409 -1.343 1.00 79.25 187 HIS A O 1
ATOM 1513 N N . ASP A 1 188 ? -12.411 1.119 -1.365 1.00 74.69 188 ASP A N 1
ATOM 1514 C CA . ASP A 1 188 ? -12.565 1.071 -2.827 1.00 74.69 188 ASP A CA 1
ATOM 1515 C C . ASP A 1 188 ? -11.848 2.216 -3.552 1.00 74.69 188 ASP A C 1
ATOM 1517 O O . ASP A 1 188 ? -11.132 1.997 -4.531 1.00 74.69 188 ASP A O 1
ATOM 1521 N N . ILE A 1 189 ? -11.986 3.447 -3.043 1.00 78.19 189 ILE A N 1
ATOM 1522 C CA . ILE A 1 189 ? -11.332 4.631 -3.618 1.00 78.19 189 ILE A CA 1
ATOM 1523 C C . ILE A 1 189 ? -9.814 4.480 -3.522 1.00 78.19 189 ILE A C 1
ATOM 1525 O O . ILE A 1 189 ? -9.105 4.640 -4.514 1.00 78.19 189 ILE A O 1
ATOM 1529 N N . THR A 1 190 ? -9.309 4.127 -2.338 1.00 82.62 190 THR A N 1
ATOM 1530 C CA . THR A 1 190 ? -7.861 4.034 -2.135 1.00 82.62 190 THR A CA 1
ATOM 1531 C C . THR A 1 190 ? -7.250 2.863 -2.907 1.00 82.62 190 THR A C 1
ATOM 1533 O O . THR A 1 190 ? -6.136 2.983 -3.414 1.00 82.62 190 THR A O 1
ATOM 1536 N N . MET A 1 191 ? -7.953 1.732 -2.997 1.00 87.94 191 MET A N 1
ATOM 1537 C CA . MET A 1 191 ? -7.518 0.574 -3.776 1.00 87.94 191 MET A CA 1
ATOM 1538 C C . MET A 1 191 ? -7.444 0.912 -5.250 1.00 87.94 191 MET A C 1
ATOM 1540 O O . MET A 1 191 ? -6.400 0.704 -5.860 1.00 87.94 191 MET A O 1
ATOM 1544 N N . THR A 1 192 ? -8.491 1.537 -5.787 1.00 87.56 192 THR A N 1
ATOM 1545 C CA . THR A 1 192 ? -8.515 1.984 -7.182 1.00 87.56 192 THR A CA 1
ATOM 1546 C C . THR A 1 192 ? -7.332 2.908 -7.483 1.00 87.56 192 THR A C 1
ATOM 1548 O O . THR A 1 192 ? -6.641 2.734 -8.486 1.00 87.56 192 THR A O 1
ATOM 1551 N N . GLU A 1 193 ? -7.039 3.871 -6.603 1.00 88.75 193 GLU A N 1
ATOM 1552 C CA . GLU A 1 193 ? -5.895 4.777 -6.765 1.00 88.75 193 GLU A CA 1
ATOM 1553 C C . GLU A 1 193 ? -4.539 4.053 -6.704 1.00 88.75 193 GLU A C 1
ATOM 1555 O O . GLU A 1 193 ? -3.651 4.333 -7.519 1.00 88.75 193 GLU A O 1
ATOM 1560 N N . LEU A 1 194 ? -4.365 3.114 -5.767 1.00 91.38 194 LEU A N 1
ATOM 1561 C CA . LEU A 1 194 ? -3.143 2.315 -5.634 1.00 91.38 194 LEU A CA 1
ATOM 1562 C C . LEU A 1 194 ? -2.925 1.410 -6.849 1.00 91.38 194 LEU A C 1
ATOM 1564 O O . LEU A 1 194 ? -1.826 1.388 -7.410 1.00 91.38 194 LEU A O 1
ATOM 1568 N N . GLU A 1 195 ? -3.962 0.699 -7.281 1.00 93.12 195 GLU A N 1
ATOM 1569 C CA . GLU A 1 195 ? -3.937 -0.192 -8.439 1.00 93.12 195 GLU A CA 1
ATOM 1570 C C . GLU A 1 195 ? -3.674 0.579 -9.731 1.00 93.12 195 GLU A C 1
ATOM 1572 O O . GLU A 1 195 ? -2.808 0.187 -10.518 1.00 93.12 195 GLU A O 1
ATOM 1577 N N . GLN A 1 196 ? -4.333 1.726 -9.921 1.00 93.38 196 GLN A N 1
ATOM 1578 C CA . GLN A 1 196 ? -4.073 2.612 -11.053 1.00 93.38 196 GLN A CA 1
ATOM 1579 C C . GLN A 1 196 ? -2.632 3.137 -11.027 1.00 93.38 196 GLN A C 1
ATOM 1581 O O . GLN A 1 196 ? -1.966 3.191 -12.065 1.00 93.38 196 GLN A O 1
ATOM 1586 N N . GLY A 1 197 ? -2.129 3.496 -9.842 1.00 92.31 197 GLY A N 1
ATOM 1587 C CA . GLY A 1 197 ? -0.734 3.862 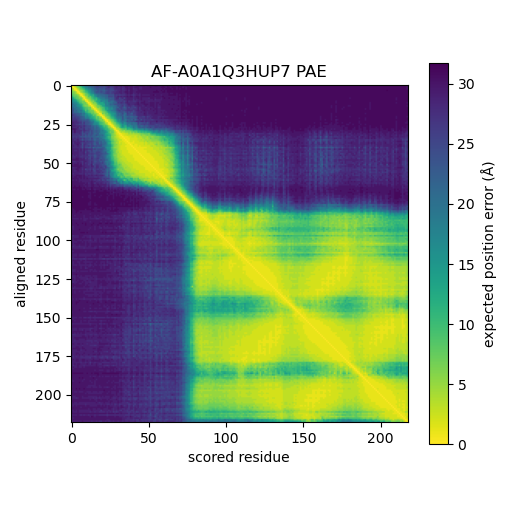-9.625 1.00 92.31 197 GLY A CA 1
ATOM 1588 C C . GLY A 1 197 ? 0.208 2.755 -10.089 1.00 92.31 197 GLY A C 1
ATOM 1589 O O . GLY A 1 197 ? 1.052 3.002 -10.949 1.00 92.31 197 GLY A O 1
ATOM 1590 N N . ILE A 1 198 ? 0.017 1.531 -9.590 1.00 96.31 198 ILE A N 1
ATOM 1591 C CA . ILE A 1 198 ? 0.794 0.336 -9.952 1.00 96.31 198 ILE A CA 1
ATOM 1592 C C . ILE A 1 198 ? 0.722 0.057 -11.456 1.00 96.31 198 ILE A C 1
ATOM 1594 O O . ILE A 1 198 ? 1.755 -0.198 -12.075 1.00 96.31 198 ILE A O 1
ATOM 1598 N N . ALA A 1 199 ? -0.460 0.141 -12.068 1.00 96.56 199 ALA A N 1
ATOM 1599 C CA . ALA A 1 199 ? -0.635 -0.053 -13.504 1.00 96.56 199 ALA A CA 1
ATOM 1600 C C . ALA A 1 199 ? 0.170 0.971 -14.320 1.00 96.56 199 ALA A C 1
ATOM 1602 O O . ALA A 1 199 ? 0.803 0.613 -15.316 1.00 96.56 199 ALA A O 1
ATOM 1603 N N . ASN A 1 200 ? 0.209 2.230 -13.878 1.00 93.88 200 ASN A N 1
ATOM 1604 C CA . ASN A 1 200 ? 1.030 3.262 -14.507 1.00 93.88 200 ASN A CA 1
ATOM 1605 C C . ASN A 1 200 ? 2.532 2.966 -14.357 1.00 93.88 200 ASN A C 1
ATOM 1607 O O . ASN A 1 200 ? 3.274 3.126 -15.326 1.00 93.88 200 ASN A O 1
ATOM 1611 N N . ILE A 1 201 ? 2.978 2.480 -13.190 1.00 95.06 201 ILE A N 1
ATOM 1612 C CA . ILE A 1 201 ? 4.381 2.073 -12.995 1.00 95.06 201 ILE A CA 1
ATOM 1613 C C . ILE A 1 201 ? 4.733 0.902 -13.917 1.00 95.06 201 ILE A C 1
ATOM 1615 O O . ILE A 1 201 ? 5.771 0.952 -14.564 1.00 95.06 201 ILE A O 1
ATOM 1619 N N . LYS A 1 202 ? 3.863 -0.109 -14.042 1.00 97.25 202 LYS A N 1
ATOM 1620 C CA . LYS A 1 202 ? 4.074 -1.258 -14.942 1.00 97.25 202 LYS A CA 1
ATOM 1621 C C . LYS A 1 202 ? 4.188 -0.840 -16.409 1.00 97.25 202 LYS A C 1
ATOM 1623 O O . LYS A 1 202 ? 5.019 -1.372 -17.135 1.00 97.25 202 LYS A O 1
ATOM 1628 N N . LYS A 1 203 ? 3.380 0.129 -16.856 1.00 95.56 203 LYS A N 1
ATOM 1629 C CA . LYS A 1 203 ? 3.508 0.695 -18.212 1.00 95.56 203 LYS A CA 1
ATOM 1630 C C . LYS A 1 203 ? 4.864 1.371 -18.412 1.00 95.56 203 LYS A C 1
ATOM 1632 O O . LYS A 1 203 ? 5.478 1.202 -19.461 1.00 95.56 203 LYS A O 1
ATOM 1637 N N . LEU A 1 204 ? 5.329 2.116 -17.409 1.00 94.81 204 LEU A N 1
ATOM 1638 C CA . LEU A 1 204 ? 6.638 2.763 -17.452 1.00 94.81 204 LEU A CA 1
ATOM 1639 C C . LEU A 1 204 ? 7.783 1.742 -17.415 1.00 94.81 204 LEU A C 1
ATOM 1641 O O . LEU A 1 204 ? 8.749 1.892 -18.151 1.00 94.81 204 LEU A O 1
ATOM 1645 N N . GLU A 1 205 ? 7.653 0.685 -16.614 1.00 96.69 205 GLU A N 1
ATOM 1646 C CA . GLU A 1 205 ? 8.593 -0.438 -16.567 1.00 96.69 205 GLU A CA 1
ATOM 1647 C C . GLU A 1 205 ? 8.706 -1.104 -17.940 1.00 96.69 205 GLU A C 1
ATOM 1649 O O . GLU A 1 205 ? 9.802 -1.206 -18.480 1.00 96.69 205 GLU A O 1
ATOM 1654 N N . ALA A 1 206 ? 7.575 -1.461 -18.555 1.00 96.38 206 ALA A N 1
ATOM 1655 C CA . ALA A 1 206 ? 7.544 -2.086 -19.875 1.00 96.38 206 ALA A CA 1
ATOM 1656 C C . ALA A 1 206 ? 8.206 -1.229 -20.968 1.00 96.38 206 ALA A C 1
ATOM 1658 O O . ALA A 1 206 ? 8.740 -1.776 -21.927 1.00 96.38 206 ALA A O 1
ATOM 1659 N N . LYS A 1 207 ? 8.185 0.103 -20.825 1.00 95.06 207 LYS A N 1
ATOM 1660 C CA . LYS A 1 207 ? 8.856 1.034 -21.738 1.00 95.06 207 LYS A CA 1
ATOM 1661 C C . LYS A 1 207 ? 10.348 1.167 -21.427 1.00 95.06 207 LYS A C 1
ATOM 1663 O O . LYS A 1 207 ? 11.180 0.928 -22.296 1.00 95.06 207 LYS A O 1
ATOM 1668 N N . ASN A 1 208 ? 10.690 1.559 -20.201 1.00 95.44 208 ASN A N 1
ATOM 1669 C CA . ASN A 1 208 ? 12.049 1.979 -19.861 1.00 95.44 208 ASN A CA 1
ATOM 1670 C C . ASN A 1 208 ? 13.005 0.809 -19.612 1.00 95.44 208 ASN A C 1
ATOM 1672 O O . ASN A 1 208 ? 14.212 0.982 -19.773 1.00 95.44 208 ASN A O 1
ATOM 1676 N N . CYS A 1 209 ? 12.475 -0.350 -19.216 1.00 96.06 209 CYS A N 1
ATOM 1677 C CA . CYS A 1 209 ? 13.232 -1.585 -19.024 1.00 96.06 209 CYS A CA 1
ATOM 1678 C C . CYS A 1 209 ? 13.296 -2.450 -20.293 1.00 96.06 209 CYS A C 1
ATOM 1680 O O . CYS A 1 209 ? 13.849 -3.547 -20.244 1.00 96.06 209 CYS A O 1
ATOM 1682 N N . ALA A 1 210 ? 12.706 -2.008 -21.411 1.00 95.69 210 ALA A N 1
ATOM 1683 C CA . ALA A 1 210 ? 12.732 -2.766 -22.657 1.00 95.69 210 ALA A CA 1
ATOM 1684 C C . ALA A 1 210 ? 14.171 -2.900 -23.194 1.00 95.69 210 ALA A C 1
ATOM 1686 O O . ALA A 1 210 ? 14.931 -1.929 -23.133 1.00 95.69 210 ALA A O 1
ATOM 1687 N N . PRO A 1 211 ? 14.553 -4.053 -23.775 1.00 94.62 211 PRO A N 1
ATOM 1688 C CA . PRO A 1 211 ? 15.873 -4.225 -24.377 1.00 94.62 211 PRO A CA 1
ATOM 1689 C C . PRO A 1 211 ? 16.197 -3.121 -25.392 1.00 94.62 211 PRO A C 1
ATOM 1691 O O . PRO A 1 211 ? 15.374 -2.785 -26.243 1.00 94.62 211 PRO A O 1
ATOM 1694 N N . GLY A 1 212 ? 17.399 -2.549 -25.299 1.00 90.00 212 GLY A N 1
ATOM 1695 C CA . GLY A 1 212 ? 17.846 -1.452 -26.166 1.00 90.00 212 GLY A CA 1
ATOM 1696 C C . GLY A 1 212 ? 17.349 -0.059 -25.762 1.00 90.00 212 GLY A C 1
ATOM 1697 O O . GLY A 1 212 ? 17.781 0.929 -26.355 1.00 90.00 212 GLY A O 1
ATOM 1698 N N . HIS A 1 213 ? 16.492 0.060 -24.743 1.00 92.19 213 HIS A N 1
ATOM 1699 C CA . HIS A 1 213 ? 16.132 1.359 -24.185 1.00 92.19 213 HIS A CA 1
ATOM 1700 C C . HIS A 1 213 ? 17.312 1.951 -23.384 1.00 92.19 213 HIS A C 1
ATOM 1702 O O . HIS A 1 213 ? 17.954 1.216 -22.633 1.00 92.19 213 HIS A O 1
ATOM 1708 N N . PRO A 1 214 ? 17.584 3.273 -23.449 1.00 91.81 214 PRO A N 1
ATOM 1709 C CA . PRO A 1 214 ? 18.713 3.889 -22.737 1.00 91.81 214 PRO A CA 1
ATOM 1710 C C . PRO A 1 214 ? 18.722 3.680 -21.215 1.00 91.81 214 PRO A C 1
ATOM 1712 O O . PRO A 1 214 ? 19.768 3.808 -20.586 1.00 91.81 214 PRO A O 1
ATOM 1715 N N . MET A 1 215 ? 17.552 3.411 -20.630 1.00 93.94 215 MET A N 1
ATOM 1716 C CA . MET A 1 215 ? 17.351 3.211 -19.188 1.00 93.94 215 MET A CA 1
ATOM 1717 C C . MET A 1 215 ? 17.239 1.740 -18.772 1.00 93.94 215 MET A C 1
ATOM 1719 O O . MET A 1 215 ? 17.024 1.470 -17.586 1.00 93.94 215 MET A O 1
ATOM 1723 N N . ALA A 1 216 ? 17.342 0.807 -19.721 1.00 92.50 216 ALA A N 1
ATOM 1724 C CA . ALA A 1 216 ? 17.339 -0.613 -19.413 1.00 92.50 216 ALA A CA 1
ATOM 1725 C C . ALA A 1 216 ? 18.597 -0.985 -18.617 1.00 92.50 216 ALA A C 1
ATOM 1727 O O . ALA A 1 216 ? 19.629 -0.313 -18.699 1.00 92.50 216 ALA A O 1
ATOM 1728 N N . GLU A 1 217 ? 18.498 -2.047 -17.822 1.00 86.44 217 GLU A N 1
ATOM 1729 C CA . GLU A 1 217 ? 19.674 -2.635 -17.182 1.00 86.44 217 GLU A CA 1
ATOM 1730 C C . GLU A 1 217 ? 20.640 -3.129 -18.271 1.00 86.44 217 GLU A C 1
ATOM 1732 O O . GLU A 1 217 ? 20.202 -3.626 -19.312 1.00 86.44 217 GLU A O 1
ATOM 1737 N N . LYS A 1 218 ? 21.938 -2.899 -18.055 1.00 73.44 218 LYS A N 1
ATOM 1738 C CA . LYS A 1 218 ? 23.002 -3.350 -18.956 1.00 73.44 218 LYS A CA 1
ATOM 1739 C C . LYS A 1 218 ? 23.387 -4.788 -18.659 1.00 73.44 218 LYS A C 1
ATOM 1741 O O . LYS A 1 218 ? 23.404 -5.132 -17.458 1.00 73.44 218 LYS A O 1
#

Solvent-accessible surface area (backbone atoms only — not comparable to full-atom values): 13294 Å² total; per-residue (Å²): 140,78,89,80,86,82,87,86,82,87,88,84,78,80,80,74,82,82,64,85,92,70,86,78,64,84,81,69,90,64,76,57,68,65,61,56,54,48,52,54,50,53,50,51,52,49,52,53,55,48,51,53,48,53,52,48,54,51,50,54,48,53,58,64,71,68,63,73,85,85,80,76,85,68,73,73,73,70,75,76,71,73,83,54,70,64,76,39,64,34,76,90,75,76,40,55,35,87,46,72,67,55,36,43,70,51,50,83,47,96,68,46,71,42,40,43,64,57,53,50,50,53,52,48,52,36,53,50,42,57,70,66,42,61,51,86,38,86,94,47,60,83,68,81,53,63,80,60,58,66,68,35,44,28,70,60,47,50,52,29,45,53,37,50,49,54,34,52,51,46,52,53,47,47,22,43,64,30,27,74,66,38,82,49,98,67,34,67,65,52,50,52,52,51,52,52,49,49,51,52,46,51,54,48,40,64,55,23,45,28,90,90,34,95,28,24,84,131

Sequence (218 aa):
MAEFLPRVGPLLVG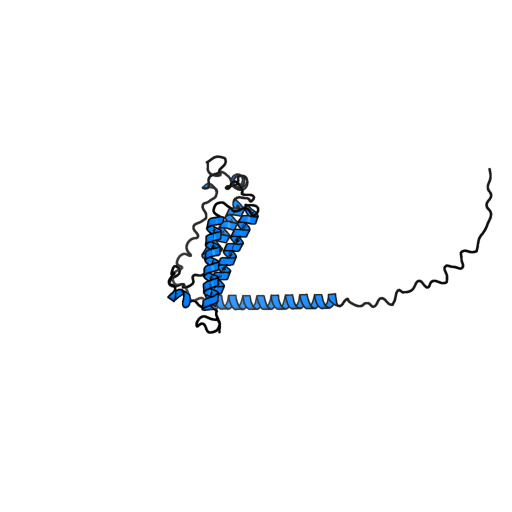LVLLYPSSTAGPDIDRRPEWVDAQGEYEARLREVAEESRRLMEEFERQEAEDVVPDIDSDPVAAVTAPTPWWKKTNPATGRNYTSMEEYDQVPRHPDQTCKNSRLDELEAEKKLLMKLVPPYDPKAPRSKNVEKLDKVPCSRIRLRLESMKRVLEKRWEIEKDCFGGKPDPGHDITMTELEQGIANIKKLEAKNCAPGHPMAEK

Radius of gyration: 34.72 Å; Cα contacts (8 Å, |Δi|>4): 158; chains: 1; bounding box: 55×110×65 Å

pLDDT: mean 79.56, std 18.05, range [35.75, 97.25]

Nearest PDB structures (foldseek):
  7enc-assembly1_1  TM=3.314E-01  e=7.611E+00  Homo sapiens
  7r5j-assembly1_P0  TM=3.095E-01  e=2.818E+00  Homo sapiens